Protein AF-A0AAF0S6Z6-F1 (afdb_monomer_lite)

pLDDT: mean 77.46, std 18.75, range [28.77, 96.88]

Radius of gyration: 26.36 Å; chains: 1; bounding box: 66×57×75 Å

Structure (mmCIF, N/CA/C/O backbone):
data_AF-A0AAF0S6Z6-F1
#
_entry.id   AF-A0AAF0S6Z6-F1
#
loop_
_atom_site.group_PDB
_atom_site.id
_atom_site.type_symbol
_atom_site.label_atom_id
_atom_site.label_alt_id
_atom_site.label_comp_id
_atom_site.label_asym_id
_atom_site.label_entity_id
_atom_site.label_seq_id
_atom_site.pdbx_PDB_ins_code
_atom_site.Cartn_x
_atom_site.Cartn_y
_atom_site.Cartn_z
_atom_site.occupancy
_atom_site.B_iso_or_equiv
_atom_site.auth_seq_id
_atom_site.auth_comp_id
_atom_site.auth_asym_id
_atom_site.auth_atom_id
_atom_site.pdbx_PDB_model_num
ATOM 1 N N . MET A 1 1 ? 6.932 -23.840 5.870 1.00 31.84 1 MET A N 1
ATOM 2 C CA . MET A 1 1 ? 7.304 -23.449 7.247 1.00 31.84 1 MET A CA 1
ATOM 3 C C . MET A 1 1 ? 6.227 -22.513 7.761 1.00 31.84 1 MET A C 1
ATOM 5 O O . MET A 1 1 ? 6.110 -21.403 7.265 1.00 31.84 1 MET A O 1
ATOM 9 N N . THR A 1 2 ? 5.368 -22.996 8.652 1.00 32.81 2 THR A N 1
ATOM 10 C CA . THR A 1 2 ? 4.322 -22.202 9.307 1.00 32.81 2 THR A CA 1
ATOM 11 C C . THR A 1 2 ? 4.979 -21.312 10.358 1.00 32.81 2 THR A C 1
ATOM 13 O O . THR A 1 2 ? 5.519 -21.827 11.336 1.00 32.81 2 THR A O 1
ATOM 16 N N . GLY A 1 3 ? 5.003 -19.998 10.122 1.00 29.72 3 GLY A N 1
ATOM 17 C CA . GLY A 1 3 ? 5.496 -19.024 11.097 1.00 29.72 3 GLY A CA 1
ATOM 18 C C . GLY A 1 3 ? 4.691 -19.110 12.393 1.00 29.72 3 GLY A C 1
ATOM 19 O O . GLY A 1 3 ? 3.469 -19.255 12.351 1.00 29.72 3 GLY A O 1
ATOM 20 N N . MET A 1 4 ? 5.381 -19.074 13.535 1.00 28.77 4 MET A N 1
ATOM 21 C CA . MET A 1 4 ? 4.726 -18.974 14.839 1.00 28.77 4 MET A CA 1
ATOM 22 C C . MET A 1 4 ? 3.882 -17.689 14.895 1.00 28.77 4 MET A C 1
ATOM 24 O O . MET A 1 4 ? 4.322 -16.668 14.362 1.00 28.77 4 MET A O 1
ATOM 28 N N . PRO A 1 5 ? 2.695 -17.711 15.525 1.00 35.34 5 PRO A N 1
ATOM 29 C CA . PRO A 1 5 ? 1.940 -16.493 15.772 1.00 35.34 5 PRO A CA 1
ATOM 30 C C . PRO A 1 5 ? 2.756 -15.571 16.681 1.00 35.34 5 PRO A C 1
ATOM 32 O O . PRO A 1 5 ? 3.334 -16.016 17.672 1.00 35.34 5 PRO A O 1
ATOM 35 N N . ASP A 1 6 ? 2.804 -14.293 16.327 1.00 36.22 6 ASP A N 1
ATOM 36 C CA . ASP A 1 6 ? 3.447 -13.241 17.108 1.00 36.22 6 ASP A CA 1
ATOM 37 C C . ASP A 1 6 ? 2.696 -13.113 18.450 1.00 36.22 6 ASP A C 1
ATOM 39 O O . ASP A 1 6 ? 1.571 -12.607 18.506 1.00 36.22 6 ASP A O 1
ATOM 43 N N . VAL A 1 7 ? 3.245 -13.676 19.532 1.00 39.50 7 VAL A N 1
ATOM 44 C CA . VAL A 1 7 ? 2.595 -13.657 20.852 1.00 39.50 7 VAL A CA 1
ATOM 45 C C . VAL A 1 7 ? 2.854 -12.300 21.501 1.00 39.50 7 VAL A C 1
ATOM 47 O O . VAL A 1 7 ? 3.842 -12.093 22.201 1.00 39.50 7 VAL A O 1
ATOM 50 N N . SER A 1 8 ? 1.942 -11.364 21.258 1.00 48.78 8 SER A N 1
ATOM 51 C CA . SER A 1 8 ? 1.855 -10.084 21.961 1.00 48.78 8 SER A CA 1
ATOM 52 C C . SER A 1 8 ? 1.256 -10.293 23.357 1.00 48.78 8 SER A C 1
ATOM 54 O O . SER A 1 8 ? 0.148 -10.814 23.492 1.00 48.78 8 SER A O 1
ATOM 56 N N . PHE A 1 9 ? 1.985 -9.904 24.408 1.00 59.91 9 PHE A N 1
ATOM 57 C CA . PHE A 1 9 ? 1.483 -9.919 25.784 1.00 59.91 9 PHE A CA 1
ATOM 58 C C . PHE A 1 9 ? 0.923 -8.537 26.138 1.00 59.91 9 PHE A C 1
ATOM 60 O O . PHE A 1 9 ? 1.658 -7.551 26.144 1.00 59.91 9 PHE A O 1
ATOM 67 N N . SER A 1 10 ? -0.375 -8.461 26.444 1.00 66.62 10 SER A N 1
ATOM 68 C CA . SER A 1 10 ? -1.044 -7.227 26.867 1.00 66.62 10 SER A CA 1
ATOM 69 C C . SER A 1 10 ? -1.555 -7.353 28.298 1.00 66.62 10 SER A C 1
ATOM 71 O O . SER A 1 10 ? -2.182 -8.348 28.657 1.00 66.62 10 SER A O 1
ATOM 73 N N . PHE A 1 11 ? -1.327 -6.318 29.107 1.00 80.06 11 PHE A N 1
ATOM 74 C CA . PHE A 1 11 ? -1.838 -6.220 30.482 1.00 80.06 11 PHE A CA 1
ATOM 75 C C . PHE A 1 11 ? -3.257 -5.629 30.559 1.00 80.06 11 PHE A C 1
ATOM 77 O O . PHE A 1 11 ? -3.816 -5.481 31.644 1.00 80.06 11 PHE A O 1
ATOM 84 N N . TYR A 1 12 ? -3.847 -5.305 29.408 1.00 83.75 12 TYR A N 1
ATOM 85 C CA . TYR A 1 12 ? -5.205 -4.789 29.270 1.00 83.75 12 TYR A CA 1
ATOM 86 C C . TYR A 1 12 ? -5.993 -5.573 28.217 1.00 83.75 12 TYR A C 1
ATOM 88 O O . TYR A 1 12 ? -5.419 -6.207 27.324 1.00 83.75 12 TYR A O 1
ATOM 96 N N . LYS A 1 13 ? -7.324 -5.513 28.317 1.00 83.50 13 LYS A N 1
ATOM 97 C CA . LYS A 1 13 ? -8.259 -6.137 27.379 1.00 83.50 13 LYS A CA 1
ATOM 98 C C . LYS A 1 13 ? -8.033 -5.599 25.965 1.00 83.50 13 LYS A C 1
ATOM 100 O O . LYS A 1 13 ? -8.103 -4.396 25.731 1.00 83.50 13 LYS A O 1
ATOM 105 N N . GLN A 1 14 ? -7.804 -6.512 25.029 1.00 83.38 14 GLN A N 1
ATOM 106 C CA . GLN A 1 14 ? -7.694 -6.218 23.603 1.00 83.38 14 GLN A CA 1
ATOM 107 C C . GLN A 1 14 ? -8.926 -6.713 22.854 1.00 83.38 14 GLN A C 1
ATOM 109 O O . GLN A 1 14 ? -9.654 -7.592 23.326 1.00 83.38 14 GLN A O 1
ATOM 114 N N . LEU A 1 15 ? -9.168 -6.131 21.683 1.00 80.06 15 LEU A N 1
ATOM 115 C CA . LEU A 1 15 ? -10.298 -6.514 20.847 1.00 80.06 15 LEU A CA 1
ATOM 116 C C . LEU A 1 15 ? -10.122 -7.943 20.341 1.00 80.06 15 LEU A C 1
ATOM 118 O O . LEU A 1 15 ? -9.156 -8.255 19.649 1.00 80.06 15 LEU A O 1
ATO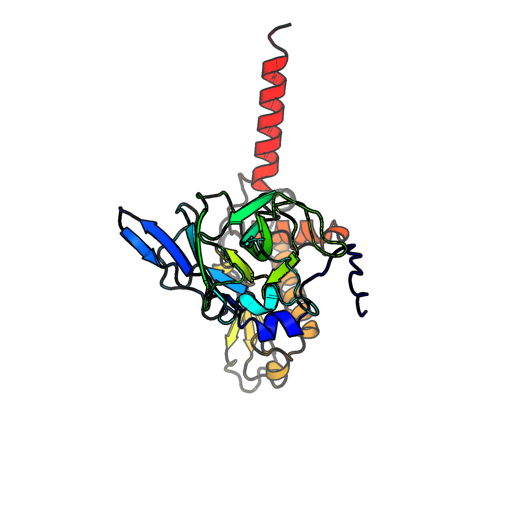M 122 N N . SER A 1 16 ? -11.080 -8.808 20.666 1.00 81.44 16 SER A N 1
ATOM 123 C CA . SER A 1 16 ? -11.149 -10.144 20.081 1.00 81.44 16 SER A CA 1
ATOM 124 C C . SER A 1 16 ? -11.868 -10.099 18.727 1.00 81.44 16 SER A C 1
ATOM 126 O O . SER A 1 16 ? -12.732 -9.238 18.531 1.00 81.44 16 SER A O 1
ATOM 128 N N . PRO A 1 17 ? -11.601 -11.053 17.814 1.00 79.62 17 PRO A N 1
ATOM 129 C CA . PRO A 1 17 ? -12.341 -11.163 16.553 1.00 79.62 17 PRO A CA 1
ATOM 130 C C . PRO A 1 17 ? -13.863 -11.223 16.760 1.00 79.62 17 PRO A C 1
ATOM 132 O O . PRO A 1 17 ? -14.621 -10.554 16.070 1.00 79.62 17 PRO A O 1
ATOM 135 N N . VAL A 1 18 ? -14.313 -11.927 17.805 1.00 84.88 18 VAL A N 1
ATOM 136 C CA . VAL A 1 18 ? -15.737 -12.021 18.168 1.00 84.88 18 VAL A CA 1
ATOM 137 C C . VAL A 1 18 ? -16.326 -10.655 18.534 1.00 84.88 18 VAL A C 1
ATOM 139 O O . VAL A 1 18 ? -17.479 -10.368 18.212 1.00 84.88 18 VAL A O 1
ATOM 142 N N . LEU A 1 19 ? -15.572 -9.807 19.239 1.00 86.25 19 LEU A N 1
ATOM 143 C CA . LEU A 1 19 ? -16.047 -8.476 19.609 1.00 86.25 19 LEU A CA 1
ATOM 144 C C . LEU A 1 19 ? -16.032 -7.517 18.409 1.00 86.25 19 LEU A C 1
ATOM 146 O O . LEU A 1 19 ? -16.946 -6.701 18.289 1.00 86.25 19 LEU A O 1
ATOM 150 N N . LEU A 1 20 ? -15.053 -7.659 17.507 1.00 85.75 20 LEU A N 1
ATOM 151 C CA . LEU A 1 20 ? -15.001 -6.934 16.236 1.00 85.75 20 LEU A CA 1
ATOM 152 C C . LEU A 1 20 ? -16.281 -7.195 15.423 1.00 85.75 20 LEU A C 1
ATOM 154 O O . LEU A 1 20 ? -16.999 -6.245 15.110 1.00 85.75 20 LEU A O 1
ATOM 158 N N . ASP A 1 21 ? -16.642 -8.463 15.215 1.00 86.81 21 ASP A N 1
ATOM 159 C CA . ASP A 1 21 ? -17.859 -8.850 14.487 1.00 86.81 21 ASP A CA 1
ATOM 160 C C . ASP A 1 21 ? -19.132 -8.317 15.165 1.00 86.81 21 ASP A C 1
ATOM 162 O O . ASP A 1 21 ? -20.019 -7.753 14.521 1.00 86.81 21 ASP A O 1
ATOM 166 N N . ARG A 1 22 ? -19.225 -8.435 16.498 1.00 91.75 22 ARG A N 1
ATOM 167 C CA . ARG A 1 22 ? -20.392 -7.965 17.268 1.00 91.75 22 ARG A CA 1
ATOM 168 C C . ARG A 1 22 ? -20.583 -6.452 17.226 1.00 91.75 22 ARG A C 1
ATOM 170 O O . ARG A 1 22 ? -21.726 -6.001 17.329 1.00 91.75 22 ARG A O 1
ATOM 177 N N . SER A 1 23 ? -19.499 -5.686 17.110 1.00 90.88 23 SER A N 1
ATOM 178 C CA . SER A 1 23 ? -19.553 -4.221 17.032 1.00 90.88 23 SER A CA 1
ATOM 179 C C . SER A 1 23 ? -20.154 -3.718 15.719 1.00 90.88 23 SER A C 1
ATOM 181 O O . SER A 1 23 ? -20.644 -2.588 15.655 1.00 90.88 23 SER A O 1
ATOM 183 N N . GLY A 1 24 ? -20.148 -4.561 14.677 1.00 92.19 24 GLY A N 1
ATOM 184 C CA . GLY A 1 24 ? -20.550 -4.167 13.331 1.00 92.19 24 GLY A CA 1
ATOM 185 C C . GLY A 1 24 ? -19.722 -2.992 12.821 1.00 92.19 24 GLY A C 1
ATOM 186 O O . GLY A 1 24 ? -20.291 -2.072 12.228 1.00 92.19 24 GLY A O 1
ATOM 187 N N . ILE A 1 25 ? -18.421 -2.981 13.142 1.00 93.19 25 ILE A N 1
ATOM 188 C CA . ILE A 1 25 ? -17.472 -2.007 12.615 1.00 93.19 25 ILE A CA 1
ATOM 189 C C . ILE A 1 25 ? -17.162 -2.336 11.157 1.00 93.19 25 ILE A C 1
ATOM 191 O O . ILE A 1 25 ? -16.788 -3.458 10.824 1.00 93.19 25 ILE A O 1
ATOM 195 N N . ILE A 1 26 ? -17.342 -1.353 10.284 1.00 92.19 26 ILE A N 1
ATOM 196 C CA . ILE A 1 26 ? -17.134 -1.478 8.844 1.00 92.19 26 ILE A CA 1
ATOM 197 C C . ILE A 1 26 ? -16.315 -0.279 8.387 1.00 92.19 26 ILE A C 1
ATOM 199 O O . ILE A 1 26 ? -16.689 0.868 8.636 1.00 92.19 26 ILE A O 1
ATOM 203 N N . LEU A 1 27 ? -15.208 -0.556 7.704 1.00 91.81 27 LEU A N 1
ATOM 204 C CA . LEU A 1 27 ? -14.430 0.444 6.983 1.00 91.81 27 LEU A CA 1
ATOM 205 C C . LEU A 1 27 ? -14.878 0.448 5.526 1.00 91.81 27 LEU A C 1
ATOM 207 O O . LEU A 1 27 ? -14.994 -0.613 4.912 1.00 91.81 27 LEU A O 1
ATOM 211 N N . THR A 1 28 ? -15.131 1.629 4.971 1.00 92.81 28 THR A N 1
ATOM 212 C CA . THR A 1 28 ? -15.304 1.755 3.526 1.00 92.81 28 THR A CA 1
ATOM 213 C C . THR A 1 28 ? -13.962 1.553 2.846 1.00 92.81 28 THR A C 1
ATOM 215 O O . THR A 1 28 ? -12.913 1.914 3.388 1.00 92.81 28 THR A O 1
ATOM 218 N N . GLU A 1 29 ? -13.996 1.026 1.629 1.00 90.94 29 GLU A N 1
ATOM 219 C CA . GLU A 1 29 ? -12.805 0.988 0.795 1.00 90.94 29 GLU A CA 1
ATOM 220 C C . GLU A 1 29 ? -12.236 2.417 0.641 1.00 90.94 29 GLU A C 1
ATOM 222 O O . GLU A 1 29 ? -13.020 3.357 0.463 1.00 90.94 29 GLU A O 1
ATOM 227 N N . PRO A 1 30 ? -10.909 2.618 0.740 1.00 93.75 30 PRO A N 1
ATOM 228 C CA . PRO A 1 30 ? -10.315 3.934 0.555 1.00 93.75 30 PRO A CA 1
ATOM 229 C C . PRO A 1 30 ? -10.619 4.521 -0.826 1.00 93.75 30 PRO A C 1
ATOM 231 O O . PRO A 1 30 ? -10.566 3.822 -1.850 1.00 93.75 30 PRO A O 1
ATOM 234 N N . GLU A 1 31 ? -10.896 5.820 -0.845 1.00 95.31 31 GLU A N 1
ATOM 235 C CA . GLU A 1 31 ? -11.048 6.615 -2.057 1.00 95.31 31 GLU A CA 1
ATOM 236 C C . GLU A 1 31 ? -9.828 7.511 -2.251 1.00 95.31 31 GLU A C 1
ATOM 238 O O . GLU A 1 31 ? -9.246 8.015 -1.287 1.00 95.31 31 GLU A O 1
ATOM 243 N N . PHE A 1 32 ? -9.442 7.684 -3.512 1.00 94.88 32 PHE A N 1
ATOM 244 C CA . PHE A 1 32 ? -8.256 8.423 -3.915 1.00 94.88 32 PHE A CA 1
ATOM 245 C C . PHE A 1 32 ? -8.672 9.513 -4.889 1.00 94.88 32 PHE A C 1
ATOM 247 O O . PHE A 1 32 ? -9.343 9.239 -5.884 1.00 94.88 32 PHE A O 1
ATOM 254 N N . GLU A 1 33 ? -8.282 10.740 -4.595 1.00 95.69 33 GLU A N 1
ATOM 255 C CA . GLU A 1 33 ? -8.595 11.929 -5.377 1.00 95.69 33 GLU A CA 1
ATOM 256 C C . GLU A 1 33 ? -7.338 12.784 -5.526 1.00 95.69 33 GLU A C 1
ATOM 258 O O . GLU A 1 33 ? -6.382 12.635 -4.771 1.00 95.69 33 GLU A O 1
ATOM 263 N N . PHE A 1 34 ? -7.334 13.686 -6.492 1.00 94.25 34 PHE A N 1
ATOM 264 C CA . PHE A 1 34 ? -6.275 14.666 -6.691 1.00 94.25 34 PHE A CA 1
ATOM 265 C C . PHE A 1 34 ? -6.865 15.955 -7.243 1.00 94.25 34 PHE A C 1
ATOM 267 O O . PHE A 1 34 ? -7.982 15.971 -7.759 1.00 94.25 34 PHE A O 1
ATOM 274 N N . GLU A 1 35 ? -6.123 17.047 -7.116 1.00 92.19 35 GLU A N 1
ATOM 275 C CA . GLU A 1 35 ? -6.534 18.345 -7.633 1.00 92.19 35 GLU A CA 1
ATOM 276 C C . GLU A 1 35 ? -5.696 18.706 -8.857 1.00 92.19 35 GLU A C 1
ATOM 278 O O . GLU A 1 35 ? -4.471 18.745 -8.780 1.00 92.19 35 GLU A O 1
ATOM 283 N N . LYS A 1 36 ? -6.358 18.996 -9.979 1.00 88.06 36 LYS A N 1
ATOM 284 C CA . LYS A 1 36 ? -5.720 19.447 -11.219 1.00 88.06 36 LYS A CA 1
ATOM 285 C C . LYS A 1 36 ? -6.492 20.638 -11.763 1.00 88.06 36 LYS A C 1
ATOM 287 O O . LYS A 1 36 ? -7.711 20.576 -11.915 1.00 88.06 36 LYS A O 1
ATOM 292 N N . GLU A 1 37 ? -5.791 21.746 -11.992 1.00 87.88 37 GLU A N 1
ATOM 293 C CA . GLU A 1 37 ? -6.381 23.003 -12.486 1.00 87.88 37 GLU A CA 1
ATOM 294 C C . GLU A 1 37 ? -7.592 23.490 -11.651 1.00 87.88 37 GLU A C 1
ATOM 296 O O . GLU A 1 37 ? -8.580 23.994 -12.185 1.00 87.88 37 GLU A O 1
ATOM 301 N N . GLY A 1 38 ? -7.538 23.313 -10.323 1.00 87.38 38 GLY A N 1
ATOM 302 C CA . GLY A 1 38 ? -8.602 23.720 -9.394 1.00 87.38 38 GLY A CA 1
ATOM 303 C C . GLY A 1 38 ? -9.838 22.810 -9.382 1.00 87.38 38 GLY A C 1
ATOM 304 O O . GLY A 1 38 ? -10.851 23.156 -8.773 1.00 87.38 38 GLY A O 1
ATOM 305 N N . LYS A 1 39 ? -9.787 21.653 -10.054 1.00 90.62 39 LYS A N 1
ATOM 306 C CA . LYS A 1 39 ? -10.835 20.626 -10.019 1.00 90.62 39 LYS A CA 1
ATOM 307 C C . LYS A 1 39 ? -10.353 19.405 -9.250 1.00 90.62 39 LYS A C 1
ATOM 309 O O . LYS A 1 39 ? -9.248 18.925 -9.482 1.00 90.62 39 LYS A O 1
ATOM 314 N N . ILE A 1 40 ? -11.218 18.878 -8.386 1.00 92.12 40 ILE A N 1
ATOM 315 C CA . ILE A 1 40 ? -10.998 17.597 -7.711 1.00 92.12 40 ILE A CA 1
ATOM 316 C C . ILE A 1 40 ? -11.430 16.479 -8.662 1.00 92.12 40 ILE A C 1
ATOM 318 O O . ILE A 1 40 ? -12.577 16.441 -9.110 1.00 92.12 40 ILE A O 1
ATOM 322 N N . LEU A 1 41 ? -10.499 15.585 -8.975 1.00 92.81 41 LEU A N 1
ATOM 323 C CA . LEU A 1 41 ? -10.678 14.437 -9.854 1.00 92.81 41 LEU A CA 1
ATOM 324 C C . LEU A 1 41 ? -10.416 13.150 -9.068 1.00 92.81 41 LEU A C 1
ATOM 326 O O . LEU A 1 41 ? -9.540 13.099 -8.206 1.00 92.81 41 LEU A O 1
ATOM 330 N N . LYS A 1 42 ? -11.165 12.088 -9.372 1.00 93.44 42 LYS A N 1
ATOM 331 C CA . LYS A 1 42 ? -10.970 10.772 -8.750 1.00 93.44 42 LYS A CA 1
ATOM 332 C C . LYS A 1 42 ? -9.826 10.029 -9.438 1.00 93.44 42 LYS A C 1
ATOM 334 O O . LYS A 1 42 ? -9.782 9.968 -10.664 1.00 93.44 42 LYS A O 1
ATOM 339 N N . ILE A 1 43 ? -8.942 9.418 -8.655 1.00 92.00 43 ILE A N 1
ATOM 340 C CA . ILE A 1 43 ? -7.938 8.479 -9.157 1.00 92.00 43 ILE A CA 1
ATOM 341 C C . ILE A 1 43 ? -8.620 7.118 -9.294 1.00 92.00 43 ILE A C 1
ATOM 343 O O . ILE A 1 43 ? -8.970 6.463 -8.307 1.00 92.00 43 ILE A O 1
ATOM 347 N N . SER A 1 44 ? -8.846 6.700 -10.535 1.00 87.81 44 SER A N 1
ATOM 348 C CA . SER A 1 44 ? -9.401 5.383 -10.845 1.00 87.81 44 SER A CA 1
ATOM 349 C C . SER A 1 44 ? -8.460 4.270 -10.382 1.00 87.81 44 SER A C 1
ATOM 351 O O . SER A 1 44 ? -7.241 4.419 -10.432 1.00 87.81 44 SER A O 1
ATOM 353 N N . LYS A 1 45 ? -9.025 3.134 -9.966 1.00 87.25 45 LYS A N 1
ATOM 354 C CA . LYS A 1 45 ? -8.275 1.925 -9.591 1.00 87.25 45 LYS A CA 1
ATOM 355 C C . LYS A 1 45 ? -8.041 1.040 -10.813 1.00 87.25 45 LYS A C 1
ATOM 357 O O . LYS A 1 45 ? -8.880 0.980 -11.712 1.00 87.25 45 LYS A O 1
ATOM 362 N N . SER A 1 46 ? -6.927 0.318 -10.842 1.00 79.69 46 SER A N 1
ATOM 363 C CA . SER A 1 46 ? -6.686 -0.747 -11.824 1.00 79.69 46 SER A CA 1
ATOM 364 C C . SER A 1 46 ? -7.637 -1.926 -11.589 1.00 79.69 46 SER A C 1
ATOM 366 O O . SER A 1 46 ? -7.984 -2.247 -10.449 1.00 79.69 46 SER A O 1
ATOM 368 N N . LYS A 1 47 ? -8.009 -2.626 -12.672 1.00 75.56 47 LYS A N 1
ATOM 369 C CA . LYS A 1 47 ? -8.853 -3.840 -12.639 1.00 75.56 47 LYS A CA 1
ATOM 370 C C . LYS A 1 47 ? -8.226 -5.002 -11.858 1.00 75.56 47 LYS A C 1
ATOM 372 O O . LYS A 1 47 ? -8.927 -5.957 -11.548 1.00 75.56 47 LYS A O 1
ATOM 377 N N . LYS A 1 48 ? -6.921 -4.938 -11.577 1.00 69.56 48 LYS A N 1
ATOM 378 C CA . LYS A 1 48 ? -6.187 -5.945 -10.798 1.00 69.56 48 LYS A CA 1
ATOM 379 C C . LYS A 1 48 ? -6.264 -5.713 -9.283 1.00 69.56 48 LYS A C 1
ATOM 381 O O . LYS A 1 48 ? -5.753 -6.541 -8.536 1.00 69.56 48 LYS A O 1
ATOM 386 N N . SER A 1 49 ? -6.880 -4.613 -8.837 1.00 72.50 49 SER A N 1
ATOM 387 C CA . SER A 1 49 ? -7.028 -4.315 -7.409 1.00 72.50 49 SER A CA 1
ATOM 388 C C . SER A 1 49 ? -7.838 -5.404 -6.695 1.00 72.50 49 SER A C 1
ATOM 390 O O . SER A 1 49 ? -8.823 -5.916 -7.230 1.00 72.50 49 SER A O 1
ATOM 392 N N . THR A 1 50 ? -7.422 -5.740 -5.481 1.00 77.94 50 THR A N 1
ATOM 393 C CA . THR A 1 50 ? -8.073 -6.665 -4.547 1.00 77.94 50 THR A CA 1
ATOM 394 C C . THR A 1 50 ? -8.374 -5.947 -3.230 1.00 77.94 50 THR A C 1
ATOM 396 O O . THR A 1 50 ? -7.939 -4.817 -3.015 1.00 77.94 50 THR A O 1
ATOM 399 N N . ASP A 1 51 ? -9.096 -6.606 -2.322 1.00 73.25 51 ASP A N 1
ATOM 400 C CA . ASP A 1 51 ? -9.493 -6.019 -1.031 1.00 73.25 51 ASP A CA 1
ATOM 401 C C . ASP A 1 51 ? -8.298 -5.565 -0.163 1.00 73.25 51 ASP A C 1
ATOM 403 O O . ASP A 1 51 ? -8.414 -4.636 0.634 1.00 73.25 51 ASP A O 1
ATOM 407 N N . ASP A 1 52 ? -7.143 -6.215 -0.314 1.00 75.12 52 ASP A N 1
ATOM 408 C CA . ASP A 1 52 ? -5.898 -5.962 0.417 1.00 75.12 52 ASP A CA 1
ATOM 409 C C . ASP A 1 52 ? -4.825 -5.233 -0.414 1.00 75.12 52 ASP A C 1
ATOM 411 O O . ASP A 1 52 ? -3.799 -4.815 0.133 1.00 75.12 52 ASP A O 1
ATOM 415 N N . MET A 1 53 ? -5.052 -5.031 -1.716 1.00 81.00 53 MET A N 1
ATOM 416 C CA . MET A 1 53 ? -4.100 -4.395 -2.626 1.00 81.00 53 MET A CA 1
ATOM 417 C C . MET A 1 53 ? -4.808 -3.484 -3.632 1.00 81.00 53 MET A C 1
ATOM 419 O O . MET A 1 53 ? -5.524 -3.947 -4.514 1.00 81.00 53 MET A O 1
ATOM 423 N N . ILE A 1 54 ? -4.551 -2.180 -3.558 1.00 86.56 54 ILE A N 1
ATOM 424 C CA . ILE A 1 54 ? -5.123 -1.189 -4.474 1.00 86.56 54 ILE A CA 1
ATOM 425 C C . ILE A 1 54 ? -4.037 -0.698 -5.425 1.00 86.56 54 ILE A C 1
ATOM 427 O O . ILE A 1 54 ? -3.018 -0.171 -4.989 1.00 86.56 54 ILE A O 1
ATOM 431 N N . GLU A 1 55 ? -4.269 -0.831 -6.725 1.00 85.25 55 GLU A N 1
ATOM 432 C CA . GLU A 1 55 ? -3.346 -0.370 -7.762 1.00 85.25 55 GLU A CA 1
ATOM 433 C C . GLU A 1 55 ? -3.832 0.953 -8.379 1.00 85.25 55 GLU A C 1
ATOM 435 O O . GLU A 1 55 ? -4.961 1.036 -8.876 1.00 85.25 55 GLU A O 1
ATOM 440 N N . LEU A 1 56 ? -2.963 1.969 -8.381 1.00 87.75 56 LEU A N 1
ATOM 441 C CA . LEU A 1 56 ? -3.196 3.308 -8.931 1.00 87.75 56 LEU A CA 1
ATOM 442 C C . LEU A 1 56 ? -2.017 3.737 -9.836 1.00 87.75 56 LEU A C 1
ATOM 444 O O . LEU A 1 56 ? -0.877 3.381 -9.538 1.00 87.75 56 LEU A O 1
ATOM 448 N N . PRO A 1 57 ? -2.235 4.571 -10.867 1.00 84.81 57 PRO A N 1
ATOM 449 C CA . PRO A 1 57 ? -3.535 4.930 -11.420 1.00 84.81 57 PRO A CA 1
ATOM 450 C C . PRO A 1 57 ? -4.120 3.791 -12.276 1.00 84.81 57 PRO A C 1
ATOM 452 O O . PRO A 1 57 ? -3.405 2.982 -12.862 1.00 84.81 57 PRO A O 1
ATOM 455 N N . GLY A 1 58 ? -5.446 3.722 -12.361 1.00 77.75 58 GLY A N 1
ATOM 456 C CA . GLY A 1 58 ? -6.148 2.960 -13.394 1.00 77.75 58 GLY A CA 1
ATOM 457 C C . GLY A 1 58 ? -6.041 3.646 -14.762 1.00 77.75 58 GLY A C 1
ATOM 458 O O . GLY A 1 58 ? -5.705 4.824 -14.838 1.00 77.75 58 GLY A O 1
ATOM 459 N N . ALA A 1 59 ? -6.370 2.924 -15.838 1.00 70.94 59 ALA A N 1
ATOM 460 C CA . ALA A 1 59 ? -6.167 3.382 -17.221 1.00 70.94 59 ALA A CA 1
ATOM 461 C C . ALA A 1 59 ? -6.816 4.742 -17.555 1.00 70.94 59 ALA A C 1
ATOM 463 O O . ALA A 1 59 ? -6.281 5.486 -18.367 1.00 70.94 59 ALA A O 1
ATOM 464 N N . ASP A 1 60 ? -7.936 5.070 -16.907 1.00 75.19 60 ASP A N 1
ATOM 465 C CA . ASP A 1 60 ? -8.712 6.289 -17.176 1.00 75.19 60 ASP A CA 1
ATOM 466 C C . ASP A 1 60 ? -8.346 7.465 -16.247 1.00 75.19 60 ASP A C 1
ATOM 468 O O . ASP A 1 60 ? -9.068 8.457 -16.185 1.00 75.19 60 ASP A O 1
ATOM 472 N N . SER A 1 61 ? -7.280 7.346 -15.450 1.00 81.88 61 SER A N 1
ATOM 473 C CA . SER A 1 61 ? -6.893 8.367 -14.475 1.00 81.88 61 SER A CA 1
ATOM 474 C C . SER A 1 61 ? -5.825 9.302 -15.034 1.00 81.88 61 SER A C 1
ATOM 476 O O . SER A 1 61 ? -4.769 8.862 -15.473 1.00 81.88 61 SER A O 1
ATOM 478 N N . GLU A 1 62 ? -6.068 10.607 -14.924 1.00 83.88 62 GLU A N 1
ATOM 479 C CA . GLU A 1 62 ? -5.113 11.648 -15.325 1.00 83.88 62 GLU A CA 1
ATOM 480 C C . GLU A 1 62 ? -4.076 12.001 -14.245 1.00 83.88 62 GLU A C 1
ATOM 482 O O . GLU A 1 62 ? -3.267 12.906 -14.454 1.00 83.88 62 GLU A O 1
ATOM 487 N N . TRP A 1 63 ? -4.136 11.347 -13.083 1.00 89.06 63 TRP A N 1
ATOM 488 C CA . TRP A 1 63 ? -3.191 11.567 -11.990 1.00 89.06 63 TRP A CA 1
ATOM 489 C C . TRP A 1 63 ? -1.772 11.147 -12.373 1.00 89.06 63 TRP A C 1
ATOM 491 O O . TRP A 1 63 ? -1.561 10.060 -12.916 1.00 89.06 63 TRP A O 1
ATOM 501 N N . THR A 1 64 ? -0.799 11.975 -12.004 1.00 82.50 64 THR A N 1
ATOM 502 C CA . THR A 1 64 ? 0.633 11.716 -12.163 1.00 82.50 64 THR A CA 1
ATOM 503 C C . THR A 1 64 ? 1.361 11.820 -10.820 1.00 82.50 64 THR A C 1
ATOM 505 O O . THR A 1 64 ? 0.865 12.419 -9.870 1.00 82.50 64 THR A O 1
ATOM 508 N N . LYS A 1 65 ? 2.588 11.289 -10.725 1.00 77.56 65 LYS A N 1
ATOM 509 C CA . LYS A 1 65 ? 3.428 11.364 -9.506 1.00 77.56 65 LYS A CA 1
ATOM 510 C C . LYS A 1 65 ? 3.737 12.791 -9.024 1.00 77.56 65 LYS A C 1
ATOM 512 O O . LYS A 1 65 ? 4.192 12.956 -7.886 1.00 77.56 65 LYS A O 1
ATOM 517 N N . ASP A 1 66 ? 3.568 13.788 -9.887 1.00 82.94 66 ASP A N 1
ATOM 518 C CA . ASP A 1 66 ? 3.765 15.196 -9.547 1.00 82.94 66 ASP A CA 1
ATOM 519 C C . ASP A 1 66 ? 2.517 15.830 -8.909 1.00 82.94 66 ASP A C 1
ATOM 521 O O . ASP A 1 66 ? 2.622 16.911 -8.329 1.00 82.94 66 ASP A O 1
ATOM 525 N N . ASP A 1 67 ? 1.375 15.138 -8.931 1.00 87.50 67 ASP A N 1
ATOM 526 C CA . ASP A 1 67 ? 0.131 15.572 -8.303 1.00 87.50 67 ASP A CA 1
ATOM 527 C C . ASP A 1 67 ? 0.016 15.060 -6.855 1.00 87.50 67 ASP A C 1
ATOM 529 O O . ASP A 1 67 ? 0.466 13.966 -6.495 1.00 87.50 67 ASP A O 1
ATOM 533 N N . GLU A 1 68 ? -0.626 15.852 -5.995 1.00 91.38 68 GLU A N 1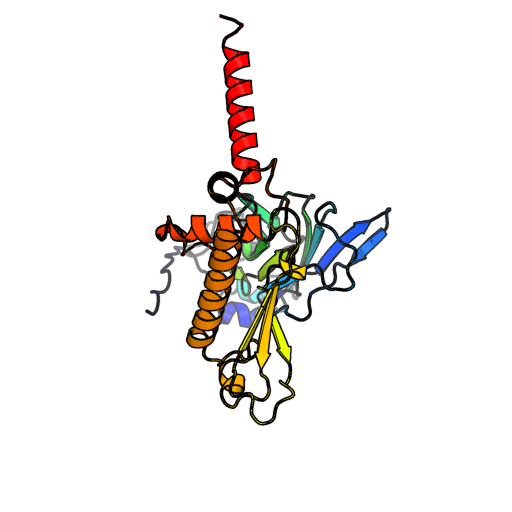
ATOM 534 C CA . GLU A 1 68 ? -0.962 15.450 -4.626 1.00 91.38 68 GLU A CA 1
ATOM 535 C C . GLU A 1 68 ? -2.038 14.355 -4.634 1.00 91.38 68 GLU A C 1
ATOM 537 O O . GLU A 1 68 ? -2.982 14.416 -5.417 1.00 91.38 68 GLU A O 1
ATOM 542 N N . ILE A 1 69 ? -1.940 13.380 -3.726 1.00 92.38 69 ILE A N 1
ATOM 543 C CA . ILE A 1 69 ? -3.003 12.387 -3.520 1.00 92.38 69 ILE A CA 1
ATOM 544 C C . ILE A 1 69 ? -3.786 12.743 -2.257 1.00 92.38 69 ILE A C 1
ATOM 546 O O . ILE A 1 69 ? -3.236 12.752 -1.158 1.00 92.38 69 ILE A O 1
ATOM 550 N N . CYS A 1 70 ? -5.088 12.947 -2.385 1.00 94.44 70 CYS A N 1
ATOM 551 C CA . CYS A 1 70 ? -6.037 12.974 -1.284 1.00 94.44 70 CYS A CA 1
ATOM 552 C C . CYS A 1 70 ? -6.602 11.565 -1.063 1.00 94.44 70 CYS A C 1
ATOM 554 O O . CYS A 1 70 ? -7.264 11.004 -1.933 1.00 94.44 70 CYS A O 1
ATOM 556 N N . VAL A 1 71 ? -6.337 10.984 0.105 1.00 94.81 71 VAL A N 1
ATOM 557 C CA . VAL A 1 71 ? -6.884 9.690 0.528 1.00 94.81 71 VAL A CA 1
ATOM 558 C C . VAL A 1 71 ? -8.012 9.934 1.516 1.00 94.81 71 VAL A C 1
ATOM 560 O O . VAL A 1 71 ? -7.816 10.648 2.501 1.00 94.81 71 VAL A O 1
ATOM 563 N N . SER A 1 72 ? -9.169 9.311 1.305 1.00 95.12 72 SER A N 1
ATOM 564 C CA . SER A 1 72 ? -10.283 9.366 2.251 1.00 95.12 72 SER A CA 1
ATOM 565 C C . SER A 1 72 ? -10.866 7.987 2.552 1.00 95.12 72 SER A C 1
ATOM 567 O O . SER A 1 72 ? -10.780 7.056 1.752 1.00 95.12 72 SER A O 1
ATOM 569 N N . CYS A 1 73 ? -11.415 7.826 3.754 1.00 95.12 73 CYS A N 1
ATOM 570 C CA . CYS A 1 73 ? -12.052 6.588 4.202 1.00 95.12 73 CYS A CA 1
ATOM 571 C C . CYS A 1 73 ? -13.043 6.903 5.324 1.00 95.12 73 CYS A C 1
ATOM 573 O O . CYS A 1 73 ? -12.830 7.827 6.116 1.00 95.12 73 CYS A O 1
ATOM 575 N N . LYS A 1 74 ? -14.118 6.117 5.406 1.00 95.88 74 LYS A N 1
ATOM 576 C CA . LYS A 1 74 ? -15.145 6.213 6.442 1.00 95.88 74 LYS A CA 1
ATOM 577 C C . LYS A 1 74 ? -15.176 4.932 7.265 1.00 95.88 74 LYS A C 1
ATOM 579 O O . LYS A 1 74 ? -14.973 3.837 6.754 1.00 95.88 74 LYS A O 1
ATOM 584 N N . CYS A 1 75 ? -15.465 5.076 8.547 1.00 95.88 75 CYS A N 1
ATOM 585 C CA . CYS A 1 75 ? -15.660 3.993 9.492 1.00 95.88 75 CYS A CA 1
ATOM 586 C C . CYS A 1 75 ? -17.052 4.132 10.103 1.00 95.88 75 CYS A C 1
ATOM 588 O O . CYS A 1 75 ? -17.397 5.188 10.629 1.00 95.88 75 CYS A O 1
ATOM 590 N N . THR A 1 76 ? -17.852 3.075 10.036 1.00 96.00 76 THR A N 1
ATOM 591 C CA . THR A 1 76 ? -19.152 3.006 10.708 1.00 96.00 76 THR A CA 1
ATOM 592 C C . THR A 1 76 ? -19.097 1.945 11.788 1.00 96.00 76 THR A C 1
ATOM 594 O O . THR A 1 76 ? -18.659 0.831 11.524 1.00 96.00 76 THR A O 1
ATOM 597 N N . VAL A 1 77 ? -19.580 2.264 12.984 1.00 96.25 77 VAL A N 1
ATOM 598 C CA . VAL A 1 77 ? -19.761 1.315 14.086 1.00 96.25 77 VAL A CA 1
ATOM 599 C C . VAL A 1 77 ? -21.244 1.225 14.393 1.00 96.25 77 VAL A C 1
ATOM 601 O O . VAL A 1 77 ? -21.845 2.187 14.866 1.00 96.25 77 VAL A O 1
ATOM 604 N N . SER A 1 78 ? -21.835 0.063 14.124 1.00 96.06 78 SER A N 1
ATOM 605 C CA . SER A 1 78 ? -23.284 -0.131 14.253 1.00 96.06 78 SER A CA 1
ATOM 606 C C . SER A 1 78 ? -23.747 -0.362 15.691 1.00 96.06 78 SER A C 1
ATOM 608 O O . SER A 1 78 ? -24.918 -0.154 15.982 1.00 96.06 78 SER A O 1
ATOM 610 N N . LYS A 1 79 ? -22.868 -0.863 16.570 1.00 95.25 79 LYS A N 1
ATOM 611 C CA . LYS A 1 79 ? -23.173 -1.135 17.985 1.00 95.25 79 LYS A CA 1
ATOM 612 C C . LYS A 1 79 ? -22.010 -0.709 18.896 1.00 95.25 79 LYS A C 1
ATOM 614 O O . LYS A 1 79 ? -21.299 -1.573 19.406 1.00 95.25 79 LYS A O 1
ATOM 619 N N . PRO A 1 80 ? -21.783 0.602 19.098 1.00 94.25 80 PRO A N 1
ATOM 620 C CA . PRO A 1 80 ? -20.678 1.133 19.910 1.00 94.25 80 PRO A CA 1
ATOM 621 C C . PRO A 1 80 ? -20.615 0.574 21.335 1.00 94.25 80 PRO A C 1
ATOM 623 O O . PRO A 1 80 ? -19.539 0.258 21.844 1.00 94.25 80 PRO A O 1
ATOM 626 N N . ASN A 1 81 ? -21.779 0.394 21.959 1.00 93.12 81 ASN A N 1
ATOM 627 C CA . ASN A 1 81 ? -21.930 -0.059 23.339 1.00 93.12 81 ASN A CA 1
ATOM 628 C C . ASN A 1 81 ? -21.234 -1.398 23.656 1.00 93.12 81 ASN A C 1
ATOM 630 O O . ASN A 1 81 ? -20.844 -1.622 24.801 1.00 93.12 81 ASN A O 1
ATOM 634 N N . VAL A 1 82 ? -21.019 -2.283 22.672 1.00 93.56 82 VAL A N 1
ATOM 635 C CA . VAL A 1 82 ? -20.359 -3.579 22.922 1.00 93.56 82 VAL A CA 1
ATOM 636 C C . VAL A 1 82 ? -18.910 -3.417 23.377 1.00 93.56 82 VAL A C 1
ATOM 638 O O . VAL A 1 82 ? -18.423 -4.244 24.146 1.00 93.56 82 VAL A O 1
ATOM 641 N N . PHE A 1 83 ? -18.226 -2.348 22.953 1.00 93.38 83 PHE A N 1
ATOM 642 C CA . PHE A 1 83 ? -16.853 -2.080 23.382 1.00 93.38 83 PHE A CA 1
ATOM 643 C C . PHE A 1 83 ? -16.763 -1.732 24.869 1.00 93.38 83 PHE A C 1
ATOM 645 O O . PHE A 1 83 ? -15.698 -1.904 25.456 1.00 93.38 83 PHE A O 1
ATOM 652 N N . PHE A 1 84 ? -17.871 -1.310 25.479 1.00 92.94 84 PHE A N 1
ATOM 653 C CA . PHE A 1 84 ? -17.958 -0.853 26.866 1.00 92.94 84 PHE A CA 1
ATOM 654 C C . PHE A 1 84 ? -18.636 -1.875 27.790 1.00 92.94 84 PHE A C 1
ATOM 656 O O . PHE A 1 84 ? -18.813 -1.629 28.983 1.00 92.94 84 PHE A O 1
ATOM 663 N N . ASP A 1 85 ? -18.995 -3.054 27.266 1.00 89.50 85 ASP A N 1
ATOM 664 C CA . ASP A 1 85 ? -19.603 -4.115 28.065 1.00 89.50 85 ASP A CA 1
ATOM 665 C C . ASP A 1 85 ? -18.698 -4.513 29.247 1.00 89.50 85 ASP A C 1
ATOM 667 O O . ASP A 1 85 ? -17.527 -4.859 29.084 1.00 89.50 85 ASP A O 1
ATOM 671 N N . LYS A 1 86 ? -19.249 -4.529 30.464 1.00 84.75 86 LYS A N 1
ATOM 672 C CA . LYS A 1 86 ? -18.462 -4.745 31.693 1.00 84.75 86 LYS A CA 1
ATOM 673 C C . LYS A 1 86 ? -17.687 -6.068 31.697 1.00 84.75 86 LYS A C 1
ATOM 675 O O . LYS A 1 86 ? -16.614 -6.160 32.294 1.00 84.75 86 LYS A O 1
ATOM 680 N N . LYS A 1 87 ? -18.228 -7.110 31.058 1.00 84.94 87 LYS A N 1
ATOM 681 C CA . LYS A 1 87 ? -17.613 -8.443 31.025 1.00 84.94 87 LYS A CA 1
ATOM 682 C C . LYS A 1 87 ? -16.679 -8.592 29.830 1.00 84.94 87 LYS A C 1
ATOM 684 O O . LYS A 1 87 ? -15.518 -8.955 30.008 1.00 84.94 87 LYS A O 1
ATOM 689 N N . SER A 1 88 ? -17.181 -8.290 28.638 1.00 86.19 88 SER A N 1
ATOM 690 C CA . SER A 1 88 ? -16.551 -8.626 27.356 1.00 86.19 88 SER A CA 1
ATOM 691 C C . SER A 1 88 ? -15.992 -7.433 26.577 1.00 86.19 88 SER A C 1
ATOM 693 O O . SER A 1 88 ? -15.281 -7.649 25.601 1.00 86.19 88 SER A O 1
ATOM 695 N N . GLY A 1 89 ? -16.275 -6.203 27.008 1.00 89.50 89 GLY A N 1
ATOM 696 C CA . GLY A 1 89 ? -15.787 -4.966 26.406 1.00 89.50 89 GLY A CA 1
ATOM 697 C C . GLY A 1 89 ? -14.316 -4.682 26.704 1.00 89.50 89 GLY A C 1
ATOM 698 O O . GLY A 1 89 ? -13.749 -5.176 27.680 1.00 89.50 89 GLY A O 1
ATOM 699 N N . ILE A 1 90 ? -13.719 -3.854 25.852 1.00 90.88 90 ILE A N 1
ATOM 700 C CA . ILE A 1 90 ? -12.304 -3.448 25.861 1.00 90.88 90 ILE A CA 1
ATOM 701 C C . ILE A 1 90 ? -12.078 -2.053 26.446 1.00 90.88 90 ILE A C 1
ATOM 703 O O . ILE A 1 90 ? -10.939 -1.666 26.689 1.00 90.88 90 ILE A O 1
ATOM 707 N N . ALA A 1 91 ? -13.154 -1.304 26.675 1.00 90.44 91 ALA A N 1
ATOM 708 C CA . ALA A 1 91 ? -13.135 0.064 27.157 1.00 90.44 91 ALA A CA 1
ATOM 709 C C . ALA A 1 91 ? -13.984 0.196 28.426 1.00 90.44 91 ALA A C 1
ATOM 711 O O . ALA A 1 91 ? -14.979 -0.507 28.607 1.00 90.44 91 ALA A O 1
ATOM 712 N N . GLY A 1 92 ? -13.557 1.072 29.333 1.00 86.81 92 GLY A N 1
ATOM 713 C CA . GLY A 1 92 ? -14.293 1.359 30.561 1.00 86.81 92 GLY A CA 1
ATOM 714 C C . GLY A 1 92 ? -15.413 2.379 30.329 1.00 86.81 92 GLY A C 1
ATOM 715 O O . GLY A 1 92 ? -15.294 3.205 29.420 1.00 86.81 92 GLY A O 1
ATOM 716 N N . PRO A 1 93 ? -16.467 2.395 31.164 1.00 85.25 93 PRO A N 1
ATOM 717 C CA . PRO A 1 93 ? -17.474 3.454 31.131 1.00 85.25 93 PRO A CA 1
ATOM 718 C C . PRO A 1 93 ? -16.840 4.848 31.227 1.00 85.25 93 PRO A C 1
ATOM 720 O O . PRO A 1 93 ? -15.894 5.051 31.995 1.00 85.25 93 PRO A O 1
ATOM 723 N N . GLY A 1 94 ? -17.362 5.800 30.452 1.00 87.00 94 GLY A N 1
ATOM 724 C CA . GLY A 1 94 ? -16.863 7.181 30.412 1.00 87.00 94 GLY A CA 1
ATOM 725 C C . GLY A 1 94 ? -15.548 7.389 29.647 1.00 87.00 94 GLY A C 1
ATOM 726 O O . GLY A 1 94 ? -15.005 8.487 29.690 1.00 87.00 94 GLY A O 1
ATOM 727 N N . THR A 1 95 ? -15.032 6.367 28.957 1.00 92.00 95 THR A N 1
ATOM 728 C CA . THR A 1 95 ? -13.907 6.517 28.016 1.00 92.00 95 THR A CA 1
ATOM 729 C C . THR A 1 95 ? -14.405 6.744 26.588 1.00 92.00 95 THR A C 1
ATOM 731 O O . THR A 1 95 ? -15.550 6.426 26.261 1.00 92.00 95 THR A O 1
ATOM 734 N N . GLU A 1 96 ? -13.541 7.275 25.725 1.00 95.12 96 GLU A N 1
ATOM 735 C CA . GLU A 1 96 ? -13.819 7.399 24.292 1.00 95.12 96 GLU A CA 1
ATOM 736 C C . GLU A 1 96 ? -12.793 6.618 23.479 1.00 95.12 96 GLU A C 1
ATOM 738 O O . GLU A 1 96 ? -11.587 6.704 23.727 1.00 95.12 96 GLU A O 1
ATOM 743 N N . LEU A 1 97 ? -13.265 5.896 22.465 1.00 96.06 97 LEU A N 1
ATOM 744 C CA . LEU A 1 97 ? -12.406 5.230 21.493 1.00 96.06 97 LEU A CA 1
ATOM 745 C C . LEU A 1 97 ? -12.320 6.047 20.206 1.00 96.06 97 LEU A C 1
ATOM 747 O O . LEU A 1 97 ? -13.265 6.728 19.805 1.00 96.06 97 LEU A O 1
ATOM 751 N N . GLY A 1 98 ? -11.170 5.967 19.551 1.00 96.50 98 GLY A N 1
ATOM 752 C CA . GLY A 1 98 ? -10.921 6.580 18.256 1.00 96.50 98 GLY A CA 1
ATOM 753 C C . GLY A 1 98 ? -10.487 5.542 17.234 1.00 96.50 98 GLY A C 1
ATOM 754 O O . GLY A 1 98 ? -9.969 4.479 17.580 1.00 96.50 98 GLY A O 1
ATOM 755 N N . VAL A 1 99 ? -10.672 5.881 15.963 1.00 96.44 99 VAL A N 1
ATOM 756 C CA . VAL A 1 99 ? -10.147 5.115 14.830 1.00 96.44 99 VAL A CA 1
ATOM 757 C C . VAL A 1 99 ? -9.070 5.954 14.157 1.00 96.44 99 VAL A C 1
ATOM 759 O O . VAL A 1 99 ? -9.209 7.170 14.042 1.00 96.44 99 VAL A O 1
ATOM 762 N N . ALA A 1 100 ? -7.971 5.329 13.749 1.00 95.19 100 ALA A N 1
ATOM 763 C CA . ALA A 1 100 ? -6.913 6.002 13.007 1.00 95.19 100 ALA A CA 1
ATOM 764 C C . ALA A 1 100 ? -6.385 5.121 11.872 1.00 95.19 100 ALA A C 1
ATOM 766 O O . ALA A 1 100 ? -6.372 3.895 11.979 1.00 95.19 100 ALA A O 1
ATOM 767 N N . ALA A 1 101 ? -5.919 5.753 10.799 1.00 95.38 101 ALA A N 1
ATOM 768 C CA . ALA A 1 101 ? -5.156 5.118 9.736 1.00 95.38 101 ALA A CA 1
ATOM 769 C C . ALA A 1 101 ? -3.662 5.383 9.950 1.00 95.38 101 ALA A C 1
ATOM 771 O O . ALA A 1 101 ? -3.209 6.524 9.998 1.00 95.38 101 ALA A O 1
ATOM 772 N N . VAL A 1 102 ? -2.872 4.323 10.061 1.00 91.38 102 VAL A N 1
ATOM 773 C CA . VAL A 1 102 ? -1.413 4.380 10.042 1.00 91.38 102 VAL A CA 1
ATOM 774 C C . VAL A 1 102 ? -0.957 4.170 8.607 1.00 91.38 102 VAL A C 1
ATOM 776 O O . VAL A 1 102 ? -1.025 3.057 8.085 1.00 91.38 102 VAL A O 1
ATOM 779 N N . ILE A 1 103 ? -0.480 5.241 7.985 1.00 90.88 103 ILE A N 1
ATOM 780 C CA . ILE A 1 103 ? 0.102 5.237 6.646 1.00 90.88 103 ILE A CA 1
ATOM 781 C C . ILE A 1 103 ? 1.610 5.062 6.790 1.00 90.88 103 ILE A C 1
ATOM 783 O O . ILE A 1 103 ? 2.270 5.842 7.482 1.00 90.88 103 ILE A O 1
ATOM 787 N N . SER A 1 104 ? 2.167 4.040 6.144 1.00 81.44 104 SER A N 1
ATOM 788 C CA . SER A 1 104 ? 3.607 3.784 6.154 1.00 81.44 104 SER A CA 1
ATOM 789 C C . SER A 1 104 ? 4.157 3.439 4.777 1.00 81.44 104 SER A C 1
ATOM 791 O O . SER A 1 104 ? 3.609 2.573 4.104 1.00 81.44 104 SER A O 1
ATOM 793 N N . SER A 1 105 ? 5.281 4.044 4.402 1.00 78.69 105 SER A N 1
ATOM 794 C CA . SER A 1 105 ? 6.068 3.691 3.217 1.00 78.69 105 SER A CA 1
ATOM 795 C C . SER A 1 105 ? 7.487 3.353 3.661 1.00 78.69 105 SER A C 1
ATOM 797 O O . SER A 1 105 ? 8.160 4.158 4.305 1.00 78.69 105 SER A O 1
ATOM 799 N N . ILE A 1 106 ? 7.946 2.149 3.318 1.00 68.88 106 ILE A N 1
ATOM 800 C CA . ILE A 1 106 ? 9.311 1.704 3.626 1.00 68.88 106 ILE A CA 1
ATOM 801 C C . ILE A 1 106 ? 10.311 2.522 2.805 1.00 68.88 106 ILE A C 1
ATOM 803 O O . ILE A 1 106 ? 11.320 2.980 3.335 1.00 68.88 106 ILE A O 1
ATOM 807 N N . LYS A 1 107 ? 10.004 2.749 1.522 1.00 67.75 107 LYS A N 1
ATOM 808 C CA . LYS A 1 107 ? 10.909 3.396 0.567 1.00 67.75 107 LYS A CA 1
ATOM 809 C C . LYS A 1 107 ? 11.222 4.844 0.940 1.00 67.75 107 LYS A C 1
ATOM 811 O O . LYS A 1 107 ? 12.364 5.268 0.819 1.00 67.75 107 LYS A O 1
ATOM 816 N N . THR A 1 108 ? 10.233 5.584 1.434 1.00 70.12 108 THR A N 1
ATOM 817 C CA . THR A 1 108 ? 10.414 6.980 1.870 1.00 70.12 108 THR A CA 1
ATOM 818 C C . THR A 1 108 ? 10.591 7.125 3.379 1.00 70.12 108 THR A C 1
ATOM 820 O O . THR A 1 108 ? 10.698 8.241 3.876 1.00 70.12 108 THR A O 1
ATOM 823 N N . SER A 1 109 ? 10.613 6.014 4.130 1.00 71.44 109 SER A N 1
ATOM 824 C CA . SER A 1 109 ? 10.571 6.006 5.603 1.00 71.44 109 SER A CA 1
ATOM 825 C C . SER A 1 109 ? 9.421 6.838 6.195 1.00 71.44 109 SER A C 1
ATOM 827 O O . SER A 1 109 ? 9.470 7.263 7.351 1.00 71.44 109 SER A O 1
ATOM 829 N N . LEU A 1 110 ? 8.364 7.074 5.413 1.00 77.50 110 LEU A N 1
ATOM 830 C CA . LEU A 1 110 ? 7.186 7.790 5.870 1.00 77.50 110 LEU A CA 1
ATOM 831 C C . LEU A 1 110 ? 6.434 6.904 6.858 1.00 77.50 110 LEU A C 1
ATOM 833 O O . LEU A 1 110 ? 6.106 5.757 6.554 1.00 77.50 110 LEU A O 1
ATOM 837 N N . ARG A 1 111 ? 6.093 7.463 8.016 1.00 84.31 111 ARG A N 1
ATOM 838 C CA . ARG A 1 111 ? 5.103 6.894 8.927 1.00 84.31 111 ARG A CA 1
ATOM 839 C C . ARG A 1 111 ? 4.264 8.018 9.514 1.00 84.31 111 ARG A C 1
ATOM 841 O O . ARG A 1 111 ? 4.792 8.914 10.173 1.00 84.31 111 ARG A O 1
ATOM 848 N N . ARG A 1 112 ? 2.960 7.976 9.266 1.00 87.62 112 ARG A N 1
ATOM 849 C CA . ARG A 1 112 ? 1.990 8.952 9.766 1.00 87.62 112 ARG A CA 1
ATOM 850 C C . ARG A 1 112 ? 0.783 8.229 10.335 1.00 87.62 112 ARG A C 1
ATOM 852 O O . ARG A 1 112 ? 0.328 7.247 9.762 1.00 87.62 112 ARG A O 1
ATOM 859 N N . THR A 1 113 ? 0.282 8.729 11.455 1.00 91.31 113 THR A N 1
ATOM 860 C CA . THR A 1 113 ? -0.988 8.298 12.035 1.00 91.31 113 T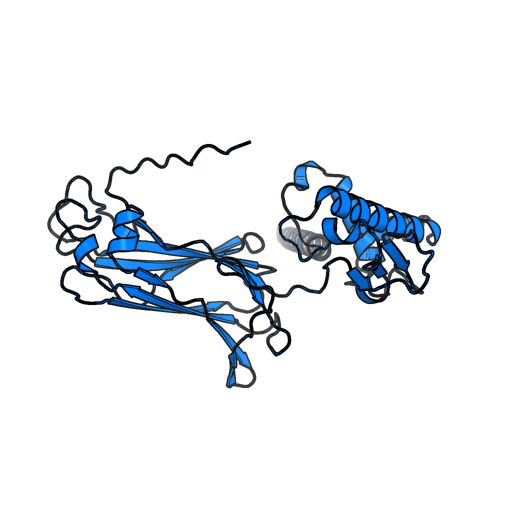HR A CA 1
ATOM 861 C C . THR A 1 113 ? -1.990 9.408 11.784 1.00 91.31 113 THR A C 1
ATOM 863 O O . THR A 1 113 ? -1.768 10.537 12.213 1.00 91.31 113 THR A O 1
ATOM 866 N N . ILE A 1 114 ? -3.053 9.093 11.057 1.00 94.75 114 ILE A N 1
ATOM 867 C CA . ILE A 1 114 ? -4.130 10.014 10.720 1.00 94.75 114 ILE A CA 1
ATOM 868 C C . ILE A 1 114 ? -5.354 9.599 11.519 1.00 94.75 114 ILE A C 1
ATOM 870 O O . ILE A 1 114 ? -5.866 8.493 11.351 1.00 94.75 114 ILE A O 1
ATOM 874 N N . HIS A 1 115 ? -5.799 10.468 12.415 1.00 95.81 115 HIS A N 1
ATOM 875 C CA . HIS A 1 115 ? -6.982 10.222 13.227 1.00 95.81 115 HIS A CA 1
ATOM 876 C C . HIS A 1 115 ? -8.237 10.469 12.397 1.00 95.81 115 HIS A C 1
ATOM 878 O O . HIS A 1 115 ? -8.291 11.430 11.634 1.00 95.81 115 HIS A O 1
ATOM 884 N N . PHE A 1 116 ? -9.233 9.599 12.539 1.00 96.88 116 PHE A N 1
ATOM 885 C CA . PHE A 1 116 ? -10.553 9.872 11.999 1.00 96.88 116 PHE A CA 1
ATOM 886 C C . PHE A 1 116 ? -11.237 10.919 12.883 1.00 96.88 116 PHE A C 1
ATOM 888 O O . PHE A 1 116 ? -11.142 10.872 14.115 1.00 96.88 116 PHE A O 1
ATOM 895 N N . ASP A 1 117 ? -11.960 11.830 12.249 1.00 95.94 117 ASP A N 1
ATOM 896 C CA . ASP A 1 117 ? -12.839 12.781 12.904 1.00 95.94 117 ASP A CA 1
ATOM 897 C C . ASP A 1 117 ? -14.007 12.038 13.557 1.00 95.94 117 ASP A C 1
ATOM 899 O O . ASP A 1 117 ? -14.629 11.163 12.953 1.00 95.94 117 ASP A O 1
ATOM 903 N N . GLY A 1 118 ? -14.294 12.386 14.812 1.00 93.62 118 GLY A N 1
ATOM 904 C CA . GLY A 1 118 ? -15.303 11.724 15.640 1.00 93.62 118 GLY A CA 1
ATOM 905 C C . GLY A 1 118 ? -14.720 10.834 16.741 1.00 93.62 118 GLY A C 1
ATOM 906 O O . GLY A 1 118 ? -13.506 10.761 16.960 1.00 93.62 118 GLY A O 1
ATOM 907 N N . SER A 1 119 ? -15.606 10.203 17.506 1.00 95.19 119 SER A N 1
ATOM 908 C CA . SER A 1 119 ? -15.265 9.232 18.547 1.00 95.19 119 SER A CA 1
ATOM 909 C C . SER A 1 119 ? -16.400 8.237 18.756 1.00 95.19 119 SER A C 1
ATOM 911 O O . SER A 1 119 ? -17.544 8.475 18.361 1.00 95.19 119 SER A O 1
ATOM 913 N N . ILE A 1 120 ? -16.047 7.105 19.358 1.00 95.69 120 ILE A N 1
ATOM 914 C CA . ILE A 1 120 ? -16.950 6.024 19.730 1.00 95.69 120 ILE A CA 1
ATOM 915 C C . ILE A 1 120 ? -17.112 6.076 21.250 1.00 95.69 120 ILE A C 1
ATOM 917 O O . ILE A 1 120 ? -16.120 5.992 21.980 1.00 95.69 120 ILE A O 1
ATOM 921 N N . SER A 1 121 ? -18.348 6.195 21.728 1.00 93.94 121 SER A N 1
ATOM 922 C CA . SER A 1 121 ? -18.675 6.235 23.156 1.00 93.94 121 SER A CA 1
ATOM 923 C C . SER A 1 121 ? -19.839 5.303 23.505 1.00 93.94 121 SER A C 1
ATOM 925 O O . SER A 1 121 ? -20.605 4.881 22.640 1.00 93.94 121 SER A O 1
ATOM 927 N N . GLU A 1 122 ? -19.963 4.956 24.789 1.00 90.69 122 GLU A N 1
ATOM 928 C CA . GLU A 1 122 ? -20.923 3.959 25.294 1.00 90.69 122 GLU A CA 1
ATOM 929 C C . GLU A 1 122 ? -22.386 4.281 24.954 1.00 90.69 122 GLU A C 1
ATOM 931 O O . GLU A 1 122 ? -23.169 3.376 24.671 1.00 90.69 122 GLU A O 1
ATOM 936 N N . MET A 1 123 ? -22.743 5.567 24.968 1.00 88.88 123 MET A N 1
ATOM 937 C CA . MET A 1 123 ? -24.125 6.035 24.811 1.00 88.88 123 MET A CA 1
ATOM 938 C C . MET A 1 123 ? -24.554 6.199 23.348 1.00 88.88 123 MET A C 1
ATOM 940 O O . MET A 1 123 ? -25.703 6.542 23.083 1.00 88.88 123 MET A O 1
ATOM 944 N N . GLN A 1 124 ? -23.647 5.998 22.391 1.00 88.62 124 GLN A N 1
ATOM 945 C CA . GLN A 1 124 ? -23.973 6.116 20.975 1.00 88.62 124 GLN A CA 1
ATOM 946 C C . GLN A 1 124 ? -24.678 4.854 20.472 1.00 88.62 124 GLN A C 1
ATOM 948 O O . GLN A 1 124 ? -24.204 3.736 20.670 1.00 88.62 124 GLN A O 1
ATOM 953 N N . GLU A 1 125 ? -25.781 5.039 19.747 1.00 88.94 125 GLU A N 1
ATOM 954 C CA . GLU A 1 125 ? -26.441 3.944 19.026 1.00 88.94 125 GLU A CA 1
ATOM 955 C C . GLU A 1 125 ? -25.649 3.534 17.780 1.00 88.94 125 GLU A C 1
ATOM 957 O O . GLU A 1 125 ? -25.583 2.356 17.443 1.00 88.94 125 GLU A O 1
ATOM 962 N N . ARG A 1 126 ? -25.014 4.507 17.118 1.00 93.56 126 ARG A N 1
ATOM 963 C CA . ARG A 1 126 ? -24.158 4.332 15.944 1.00 93.56 126 ARG A CA 1
ATOM 964 C C . ARG A 1 126 ? -23.091 5.420 15.938 1.00 93.56 126 ARG A C 1
ATOM 966 O O . ARG A 1 126 ? -23.380 6.563 16.287 1.00 93.56 126 ARG A O 1
ATOM 973 N N . SER A 1 127 ? -21.883 5.074 15.508 1.00 93.56 127 SER A N 1
ATOM 974 C CA . SER A 1 127 ? -20.795 6.038 15.313 1.00 93.56 127 SER A CA 1
ATOM 975 C C . SER A 1 127 ? -20.393 6.061 13.846 1.00 93.56 127 SER A C 1
ATOM 977 O O . SER A 1 127 ? -20.232 5.008 13.229 1.00 93.56 127 SER A O 1
ATOM 979 N N . GLU A 1 128 ? -20.201 7.255 13.299 1.00 95.12 128 GLU A N 1
ATOM 980 C CA . GLU A 1 128 ? -19.629 7.466 11.972 1.00 95.12 128 GLU A CA 1
ATOM 981 C C . GLU A 1 128 ? -18.394 8.340 12.128 1.00 95.12 128 GLU A C 1
ATOM 983 O O . GLU A 1 128 ? -18.446 9.400 12.749 1.00 95.12 128 GLU A O 1
ATOM 988 N N . LEU A 1 129 ? -17.275 7.855 11.609 1.00 96.31 129 LEU A N 1
ATOM 989 C CA . LEU A 1 129 ? -15.993 8.532 11.658 1.00 96.31 129 LEU A CA 1
ATOM 990 C C . LEU A 1 129 ? -15.428 8.588 10.243 1.00 96.31 129 LEU A C 1
ATOM 992 O O . LEU A 1 129 ? -15.662 7.679 9.445 1.00 96.31 129 LEU A O 1
ATOM 996 N N . ALA A 1 130 ? -14.649 9.611 9.920 1.00 95.19 130 ALA A N 1
ATOM 997 C CA . ALA A 1 130 ? -14.007 9.713 8.611 1.00 95.19 130 ALA A CA 1
ATOM 998 C C . ALA A 1 130 ? -12.642 10.379 8.723 1.00 95.19 130 ALA A C 1
ATOM 1000 O O . ALA A 1 130 ? -12.416 11.158 9.639 1.00 95.19 130 ALA A O 1
ATOM 1001 N N . PHE A 1 131 ? -11.744 10.113 7.783 1.00 94.38 131 PHE A N 1
ATOM 1002 C CA . PHE A 1 131 ? -10.579 10.970 7.590 1.00 94.38 131 PHE A CA 1
ATOM 1003 C C . PHE A 1 131 ? -10.427 11.349 6.124 1.00 94.38 131 PHE A C 1
ATOM 1005 O O . PHE A 1 131 ? -10.871 10.633 5.222 1.00 94.38 131 PHE A O 1
ATOM 1012 N N . SER A 1 132 ? -9.737 12.462 5.916 1.00 92.81 132 SER A N 1
ATOM 1013 C CA . SER A 1 132 ? -9.164 12.867 4.642 1.00 92.81 132 SER A CA 1
ATOM 1014 C C . SER A 1 132 ? -7.717 13.275 4.901 1.00 92.81 132 SER A C 1
ATOM 1016 O O . SER A 1 132 ? -7.433 14.021 5.839 1.00 92.81 132 SER A O 1
ATOM 1018 N N . PHE A 1 133 ? -6.786 12.734 4.122 1.00 93.38 133 PHE A N 1
ATOM 1019 C CA . PHE A 1 133 ? -5.368 13.030 4.255 1.00 93.38 133 PHE A CA 1
ATOM 1020 C C . PHE A 1 133 ? -4.740 13.282 2.899 1.00 93.38 133 PHE A C 1
ATOM 1022 O O . PHE A 1 133 ? -4.855 12.470 1.985 1.00 93.38 133 PHE A O 1
ATOM 1029 N N . ARG A 1 134 ? -4.026 14.398 2.809 1.00 92.25 134 ARG A N 1
ATOM 1030 C CA . ARG A 1 134 ? -3.281 14.800 1.627 1.00 92.25 134 ARG A CA 1
ATOM 1031 C C . ARG A 1 134 ? -1.842 14.313 1.735 1.00 92.25 134 ARG A C 1
ATOM 1033 O O . ARG A 1 134 ? -1.151 14.592 2.716 1.00 92.25 134 ARG A O 1
ATOM 1040 N N . ILE A 1 135 ? -1.410 13.561 0.733 1.00 90.19 135 ILE A N 1
ATOM 1041 C CA . ILE A 1 135 ? -0.051 13.069 0.562 1.00 90.19 135 ILE A CA 1
ATOM 1042 C C . ILE A 1 135 ? 0.603 13.944 -0.508 1.00 90.19 135 ILE A C 1
ATOM 1044 O O . ILE A 1 135 ? 0.279 13.780 -1.688 1.00 90.19 135 ILE A O 1
ATOM 1048 N N . PRO A 1 136 ? 1.525 14.846 -0.126 1.00 88.44 136 PRO A N 1
ATOM 1049 C CA . PRO A 1 136 ? 2.175 15.718 -1.089 1.00 88.44 136 PRO A CA 1
ATOM 1050 C C . PRO A 1 136 ? 2.954 14.909 -2.135 1.00 88.44 136 PRO A C 1
ATOM 1052 O O . PRO A 1 136 ? 3.442 13.809 -1.816 1.00 88.44 136 PRO A O 1
ATOM 1055 N N . PRO A 1 137 ? 3.157 15.469 -3.338 1.00 84.94 137 PRO A N 1
ATOM 1056 C CA . PRO A 1 137 ? 3.956 14.838 -4.381 1.00 84.94 137 PRO A CA 1
ATOM 1057 C C . PRO A 1 137 ? 5.303 14.357 -3.840 1.00 84.94 137 PRO A C 1
ATOM 1059 O O . PRO A 1 137 ? 5.916 15.004 -2.987 1.00 84.94 137 PRO A O 1
ATOM 1062 N N . LYS A 1 138 ? 5.776 13.204 -4.326 1.00 74.94 138 LYS A N 1
ATOM 1063 C CA . LYS A 1 138 ? 7.097 12.628 -3.986 1.00 74.94 138 LYS A CA 1
ATOM 1064 C C . LYS A 1 138 ? 7.301 12.256 -2.501 1.00 74.94 138 LYS A C 1
ATOM 1066 O O . LYS A 1 138 ? 8.391 11.825 -2.131 1.00 74.94 138 LYS A O 1
ATOM 1071 N N . THR A 1 139 ? 6.270 12.341 -1.651 1.00 77.44 139 THR A N 1
ATOM 1072 C CA . THR A 1 139 ? 6.332 11.934 -0.224 1.00 77.44 139 THR A CA 1
ATOM 1073 C C . THR A 1 139 ? 6.237 10.413 -0.038 1.00 77.44 139 THR A C 1
ATOM 1075 O O . THR A 1 139 ? 6.731 9.841 0.940 1.00 77.44 139 THR A O 1
ATOM 1078 N N . VAL A 1 140 ? 5.614 9.737 -0.998 1.00 73.81 140 VAL A N 1
ATOM 1079 C CA . VAL A 1 140 ? 5.532 8.279 -1.123 1.00 73.81 140 VAL A CA 1
ATOM 1080 C C . VAL A 1 140 ? 6.080 7.888 -2.490 1.00 73.81 140 VAL A C 1
ATOM 1082 O O . VAL A 1 140 ? 5.879 8.600 -3.470 1.00 73.81 140 VAL A O 1
ATOM 1085 N N . LEU A 1 141 ? 6.810 6.777 -2.545 1.00 74.50 141 LEU A N 1
ATOM 1086 C CA . LEU A 1 141 ? 7.400 6.252 -3.774 1.00 74.50 141 LEU A CA 1
ATOM 1087 C C . LEU A 1 141 ? 6.998 4.784 -3.911 1.00 74.50 141 LEU A C 1
ATOM 1089 O O . LEU A 1 141 ? 7.197 4.017 -2.969 1.00 74.50 141 LEU A O 1
ATOM 1093 N N . ASP A 1 142 ? 6.489 4.412 -5.084 1.00 75.50 142 ASP A N 1
ATOM 1094 C CA . ASP A 1 142 ? 6.045 3.074 -5.517 1.00 75.50 142 ASP A CA 1
ATOM 1095 C C . ASP A 1 142 ? 4.855 2.493 -4.750 1.00 75.50 142 ASP A C 1
ATOM 1097 O O . ASP A 1 142 ? 3.942 1.939 -5.345 1.00 75.50 142 ASP A O 1
ATOM 1101 N N . SER A 1 143 ? 4.861 2.538 -3.420 1.00 83.94 143 SER A N 1
ATOM 1102 C CA . SER A 1 143 ? 3.761 2.013 -2.617 1.00 83.94 143 SER A CA 1
ATOM 1103 C C . SER A 1 143 ? 3.751 2.566 -1.199 1.00 83.94 143 SER A C 1
ATOM 1105 O O . SER A 1 143 ? 4.758 3.040 -0.664 1.00 83.94 143 SER A O 1
ATOM 1107 N N . PHE A 1 144 ? 2.594 2.460 -0.559 1.00 87.56 144 PHE A N 1
ATOM 1108 C CA . PHE A 1 144 ? 2.447 2.638 0.877 1.00 87.56 144 PHE A CA 1
ATOM 1109 C C . PHE A 1 144 ? 1.419 1.652 1.430 1.00 87.56 144 PHE A C 1
ATOM 1111 O O . PHE A 1 144 ? 0.568 1.132 0.720 1.00 87.56 144 PHE A O 1
ATOM 1118 N N . THR A 1 145 ? 1.507 1.360 2.722 1.00 86.88 145 THR A N 1
ATOM 1119 C CA . THR A 1 145 ? 0.549 0.515 3.440 1.00 86.88 145 THR A CA 1
ATOM 1120 C C . THR A 1 145 ? -0.313 1.374 4.347 1.00 86.88 145 THR A C 1
ATOM 1122 O O . THR A 1 145 ? 0.210 2.224 5.070 1.00 86.88 145 THR A O 1
ATOM 1125 N N . MET A 1 146 ? -1.612 1.108 4.352 1.00 91.75 146 MET A N 1
ATOM 1126 C CA . MET A 1 146 ? -2.583 1.655 5.287 1.00 91.75 146 MET A CA 1
ATOM 1127 C C . MET A 1 146 ? -2.974 0.565 6.284 1.00 91.75 146 MET A C 1
ATOM 1129 O O . MET A 1 146 ? -3.457 -0.496 5.895 1.00 91.75 146 MET A O 1
ATOM 1133 N N . ARG A 1 147 ? -2.766 0.809 7.579 1.00 90.69 147 ARG A N 1
ATOM 1134 C CA . ARG A 1 147 ? -3.289 -0.048 8.654 1.00 90.69 147 ARG A CA 1
ATOM 1135 C C . ARG A 1 147 ? -4.269 0.737 9.494 1.00 90.69 147 ARG A C 1
ATOM 1137 O O . ARG A 1 147 ? -3.908 1.796 9.996 1.00 90.69 147 ARG A O 1
ATOM 1144 N N . PHE A 1 148 ? -5.457 0.204 9.715 1.00 91.44 148 PHE A N 1
ATOM 1145 C CA . PHE A 1 148 ? -6.431 0.850 10.582 1.00 91.44 148 PHE A CA 1
ATOM 1146 C C . PHE A 1 148 ? -6.301 0.318 12.002 1.00 91.44 148 PHE A C 1
ATOM 1148 O O . PHE A 1 148 ? -6.086 -0.876 12.223 1.00 91.44 148 PHE A O 1
ATOM 1155 N N . ILE A 1 149 ? -6.390 1.222 12.969 1.00 92.00 149 ILE A N 1
ATOM 1156 C CA . ILE A 1 149 ? -6.275 0.912 14.388 1.00 92.00 149 ILE A CA 1
ATOM 1157 C C . ILE A 1 149 ? -7.453 1.494 15.154 1.00 92.00 149 ILE A C 1
ATOM 1159 O O . ILE A 1 149 ? -7.920 2.595 14.861 1.00 92.00 149 ILE A O 1
ATOM 1163 N N . LEU A 1 150 ? -7.892 0.750 16.162 1.00 94.00 150 LEU A N 1
ATOM 1164 C CA . LEU A 1 150 ? -8.766 1.234 17.219 1.00 94.00 150 LEU A CA 1
ATOM 1165 C C . LEU A 1 150 ? -7.883 1.583 18.416 1.00 94.00 150 LEU A C 1
ATOM 1167 O O . LEU A 1 150 ? -7.056 0.765 18.829 1.00 94.00 150 LEU A O 1
ATOM 1171 N N . TYR A 1 151 ? -8.037 2.781 18.967 1.00 93.81 151 TYR A N 1
ATOM 1172 C CA . TYR A 1 151 ? -7.207 3.261 20.068 1.00 93.81 151 TYR A CA 1
ATOM 1173 C C . TYR A 1 151 ? -8.041 3.957 21.144 1.00 93.81 151 TYR A C 1
ATOM 1175 O O . TYR A 1 151 ? -9.154 4.422 20.889 1.00 93.81 151 TYR A O 1
ATOM 1183 N N . LEU A 1 152 ? -7.496 4.031 22.357 1.00 93.94 152 LEU A N 1
ATOM 1184 C CA . LEU A 1 152 ? -8.085 4.796 23.450 1.00 93.94 152 LEU A CA 1
ATOM 1185 C C . LEU A 1 152 ? -7.877 6.289 23.182 1.00 93.94 152 LEU A C 1
ATOM 1187 O O . LEU A 1 152 ? -6.754 6.781 23.271 1.00 93.94 152 LEU A O 1
ATOM 1191 N N . LYS A 1 153 ? -8.941 7.005 22.815 1.00 95.12 153 LYS A N 1
ATOM 1192 C CA . LYS A 1 153 ? -8.872 8.429 22.468 1.00 95.12 153 LYS A CA 1
ATOM 1193 C C . LYS A 1 153 ? -8.870 9.312 23.703 1.00 95.12 153 LYS A C 1
ATOM 1195 O O . LYS A 1 153 ? -8.086 10.250 23.751 1.00 95.12 153 LYS A O 1
ATOM 1200 N N . LYS A 1 154 ? -9.745 9.008 24.661 1.00 93.56 154 LYS A N 1
ATOM 1201 C CA . LYS A 1 154 ? -9.873 9.757 25.908 1.00 93.56 154 LYS A CA 1
ATOM 1202 C C . LYS A 1 154 ? -10.055 8.804 27.077 1.00 93.56 154 LYS A C 1
ATOM 1204 O O . LYS A 1 154 ? -10.875 7.881 27.004 1.00 93.56 154 LYS A O 1
ATOM 1209 N N . THR A 1 155 ? -9.297 9.024 28.144 1.00 89.31 155 THR A N 1
ATOM 1210 C CA . THR A 1 155 ? -9.451 8.282 29.399 1.00 89.31 155 THR A CA 1
ATOM 1211 C C . THR A 1 155 ? -10.506 8.947 30.282 1.00 89.31 155 THR A C 1
ATOM 1213 O O . THR A 1 155 ? -10.945 10.072 30.041 1.00 89.31 155 THR A O 1
ATOM 1216 N N . ARG A 1 156 ? -10.954 8.239 31.320 1.00 82.38 156 ARG A N 1
ATOM 1217 C CA . ARG A 1 156 ? -11.763 8.860 32.374 1.00 82.38 156 ARG A CA 1
ATOM 1218 C C . ARG A 1 156 ? -10.838 9.554 33.372 1.00 82.38 156 ARG A C 1
ATOM 1220 O O . ARG A 1 156 ? -9.788 9.009 33.702 1.00 82.38 156 ARG A O 1
ATOM 1227 N N . GLU A 1 157 ? -11.259 10.701 33.887 1.00 70.81 157 GLU A N 1
ATOM 1228 C CA . GLU A 1 157 ? -10.444 11.519 34.798 1.00 70.81 157 GLU A CA 1
ATOM 1229 C C . GLU A 1 157 ? -10.241 10.850 36.172 1.00 70.81 157 GLU A C 1
ATOM 1231 O O . GLU A 1 157 ? -9.170 10.957 36.762 1.00 70.81 157 GLU A O 1
ATOM 1236 N N . ASP A 1 158 ? -11.221 10.072 36.649 1.00 67.50 158 ASP A N 1
ATOM 1237 C CA . ASP A 1 158 ? -11.334 9.801 38.089 1.00 67.50 158 ASP A CA 1
ATOM 1238 C C . ASP A 1 158 ? -10.964 8.387 38.558 1.00 67.50 158 ASP A C 1
ATOM 1240 O O . ASP A 1 158 ? -11.217 8.053 39.716 1.00 67.50 158 ASP A O 1
ATOM 1244 N N . SER A 1 159 ? -10.422 7.493 37.717 1.00 64.69 159 SER A N 1
ATOM 1245 C CA . SER A 1 159 ? -9.863 6.213 38.215 1.00 64.69 159 SER A CA 1
ATOM 1246 C C . SER A 1 159 ? -9.237 5.318 37.140 1.00 64.69 159 SER A C 1
ATOM 1248 O O . SER A 1 159 ? -9.684 5.262 36.000 1.00 64.69 159 SER A O 1
ATOM 1250 N N . VAL A 1 160 ? -8.295 4.462 37.535 1.00 72.62 160 VAL A N 1
ATOM 1251 C CA . VAL A 1 160 ? -7.780 3.358 36.702 1.00 72.62 160 VAL A CA 1
ATOM 1252 C C . VAL A 1 160 ? -8.647 2.111 36.923 1.00 72.62 160 VAL A C 1
ATOM 1254 O O . VAL A 1 160 ? -8.934 1.760 38.068 1.00 72.62 160 VAL A O 1
ATOM 1257 N N . LEU A 1 161 ? -9.128 1.464 35.853 1.00 79.06 161 LEU A N 1
ATOM 1258 C CA . LEU A 1 161 ? -9.801 0.159 35.957 1.00 79.06 161 LEU A CA 1
ATOM 1259 C C . LEU A 1 161 ? -8.779 -0.955 35.707 1.00 79.06 161 LEU A C 1
ATOM 1261 O O . LEU A 1 161 ? -8.213 -0.999 34.614 1.00 79.06 161 LEU A O 1
ATOM 1265 N N . PRO A 1 162 ? -8.585 -1.897 36.647 1.00 81.75 162 PRO A N 1
ATOM 1266 C CA . PRO A 1 162 ? -7.732 -3.053 36.407 1.00 81.75 162 PRO A CA 1
ATOM 1267 C C . PRO A 1 162 ? -8.147 -3.812 35.140 1.00 81.75 162 PRO A C 1
ATOM 1269 O O . PRO A 1 162 ? -9.322 -4.137 34.953 1.00 81.75 162 PRO A O 1
ATOM 1272 N N . GLY A 1 163 ? -7.172 -4.096 34.276 1.00 83.56 163 GLY A N 1
ATOM 1273 C CA . GLY A 1 163 ? -7.381 -4.817 33.022 1.00 83.56 163 GLY A CA 1
ATOM 1274 C C . GLY A 1 163 ? -7.905 -3.969 31.859 1.00 83.56 163 GLY A C 1
ATOM 1275 O O . GLY A 1 163 ? -8.163 -4.532 30.800 1.00 83.56 163 GLY A O 1
ATOM 1276 N N . TYR A 1 164 ? -8.045 -2.651 32.001 1.00 86.94 164 TYR A N 1
ATOM 1277 C CA . TYR A 1 164 ? -8.344 -1.739 30.891 1.00 86.94 164 TYR A CA 1
ATOM 1278 C C . TYR A 1 164 ? -7.142 -0.841 30.601 1.00 86.94 164 TYR A C 1
ATOM 1280 O O . TYR A 1 164 ? -6.334 -0.583 31.489 1.00 86.94 164 TYR A O 1
ATOM 1288 N N . ALA A 1 165 ? -7.026 -0.371 29.359 1.00 86.19 165 ALA A N 1
ATOM 1289 C CA . ALA A 1 165 ? -6.035 0.640 29.018 1.00 86.19 165 ALA A CA 1
ATOM 1290 C C . ALA A 1 165 ? -6.391 1.972 29.697 1.00 86.19 165 ALA A C 1
ATOM 1292 O O . ALA A 1 165 ? -7.561 2.359 29.740 1.00 86.19 165 ALA A O 1
ATOM 1293 N N . ASP A 1 166 ? -5.380 2.667 30.206 1.00 87.44 166 ASP A N 1
ATOM 1294 C CA . ASP A 1 166 ? -5.505 3.906 30.980 1.00 87.44 166 ASP A CA 1
ATOM 1295 C C . ASP A 1 166 ? -4.643 5.054 30.429 1.00 87.44 166 ASP A C 1
ATOM 1297 O O . ASP A 1 166 ? -4.645 6.150 30.982 1.00 87.44 166 ASP A O 1
ATOM 1301 N N . MET A 1 167 ? -3.955 4.824 29.308 1.00 88.81 167 MET A N 1
ATOM 1302 C CA . MET A 1 167 ? -3.144 5.822 28.616 1.00 88.81 167 MET A CA 1
ATOM 1303 C C . MET A 1 167 ? -3.769 6.180 27.267 1.00 88.81 167 MET A C 1
ATOM 1305 O O . MET A 1 167 ? -3.967 5.315 26.406 1.00 88.81 167 MET A O 1
ATOM 1309 N N . GLU A 1 168 ? -4.063 7.463 27.066 1.00 92.06 168 GLU A N 1
ATOM 1310 C CA . GLU A 1 168 ? -4.529 7.981 25.778 1.00 92.06 168 GLU A CA 1
ATOM 1311 C C . GLU A 1 168 ? -3.520 7.668 24.664 1.00 92.06 168 GLU A C 1
ATOM 1313 O O . GLU A 1 168 ? -2.306 7.692 24.861 1.00 92.06 168 GLU A O 1
ATOM 1318 N N . GLY A 1 169 ? -4.028 7.321 23.483 1.00 87.44 169 GLY A N 1
ATOM 1319 C CA . GLY A 1 169 ? -3.224 6.855 22.354 1.00 87.44 169 GLY A CA 1
ATOM 1320 C C . GLY A 1 169 ? -2.909 5.355 22.368 1.00 87.44 169 GLY A C 1
ATOM 1321 O O . GLY A 1 169 ? -2.378 4.851 21.376 1.00 87.44 169 GLY A O 1
ATOM 1322 N N . THR A 1 170 ? -3.260 4.614 23.428 1.00 88.88 170 THR A N 1
ATOM 1323 C CA . THR A 1 170 ? -3.036 3.158 23.484 1.00 88.88 170 THR A CA 1
ATOM 1324 C C . THR A 1 170 ? -3.806 2.443 22.378 1.00 88.88 170 THR A C 1
ATOM 1326 O O . THR A 1 170 ? -5.027 2.568 22.280 1.00 88.88 170 THR A O 1
ATOM 1329 N N . VAL A 1 171 ? -3.099 1.656 21.565 1.00 89.50 171 VAL A N 1
ATOM 1330 C CA . VAL A 1 171 ? -3.703 0.826 20.516 1.00 89.50 171 VAL A CA 1
ATOM 1331 C C . VAL A 1 171 ? -4.374 -0.386 21.152 1.00 89.50 171 VAL A C 1
ATOM 1333 O O . VAL A 1 171 ? -3.727 -1.190 21.814 1.00 89.50 171 VAL A O 1
ATOM 1336 N N . LEU A 1 172 ? -5.675 -0.527 20.921 1.00 88.69 172 LEU A N 1
ATOM 1337 C CA . LEU A 1 172 ? -6.481 -1.626 21.451 1.00 88.69 172 LEU A CA 1
ATOM 1338 C C . LEU A 1 172 ? -6.640 -2.761 20.437 1.00 88.69 172 LEU A C 1
ATOM 1340 O O . LEU A 1 172 ? -6.876 -3.905 20.831 1.00 88.69 172 LEU A O 1
ATOM 1344 N N . ALA A 1 173 ? -6.556 -2.436 19.140 1.00 84.88 173 ALA A N 1
ATOM 1345 C CA . ALA A 1 173 ? -6.730 -3.392 18.054 1.00 84.88 173 ALA A CA 1
ATOM 1346 C C . ALA A 1 173 ? -6.278 -2.866 16.691 1.00 84.88 173 ALA A C 1
ATOM 1348 O O . ALA A 1 173 ? -6.260 -1.657 16.450 1.00 84.88 173 ALA A O 1
ATOM 1349 N N . HIS A 1 174 ? -6.068 -3.800 15.765 1.00 84.94 174 HIS A N 1
ATOM 1350 C CA . HIS A 1 174 ? -6.142 -3.540 14.330 1.00 84.94 174 HIS A CA 1
ATOM 1351 C C . HIS A 1 174 ? -7.572 -3.770 13.829 1.00 84.94 174 HIS A C 1
ATOM 1353 O O . HIS A 1 174 ? -8.244 -4.699 14.277 1.00 84.94 174 HIS A O 1
ATOM 1359 N N . VAL A 1 175 ? -8.035 -2.920 12.913 1.00 85.56 175 VAL A N 1
ATOM 1360 C CA . VAL A 1 175 ? -9.364 -3.020 12.298 1.00 85.56 175 VAL A CA 1
ATOM 1361 C C . VAL A 1 175 ? -9.188 -3.432 10.840 1.00 85.56 175 VAL A C 1
ATOM 1363 O O . VAL A 1 175 ? -8.568 -2.710 10.064 1.00 85.56 175 VAL A O 1
ATOM 1366 N N . GLY A 1 176 ? -9.733 -4.591 10.475 1.00 79.19 176 GLY A N 1
ATOM 1367 C CA . GLY A 1 176 ? -9.604 -5.136 9.124 1.00 79.19 176 GLY A CA 1
ATOM 1368 C C . GLY A 1 176 ? -8.181 -5.574 8.764 1.00 79.19 176 GLY A C 1
ATOM 1369 O O . GLY A 1 176 ? -7.292 -5.675 9.615 1.00 79.19 176 GLY A O 1
ATOM 1370 N N . VAL A 1 177 ? -7.984 -5.865 7.479 1.00 77.38 177 VAL A N 1
ATOM 1371 C CA . VAL A 1 177 ? -6.674 -6.212 6.921 1.00 77.38 177 VAL A CA 1
ATOM 1372 C C . VAL A 1 177 ? -5.911 -4.946 6.510 1.00 77.38 177 VAL A C 1
ATOM 1374 O O . VAL A 1 177 ? -6.529 -3.965 6.094 1.00 77.38 177 VAL A O 1
ATOM 1377 N N . PRO A 1 178 ? -4.571 -4.925 6.630 1.00 79.25 178 PRO A N 1
ATOM 1378 C CA . PRO A 1 178 ? -3.754 -3.891 6.007 1.00 79.25 178 PRO A CA 1
ATOM 1379 C C . PRO A 1 178 ? -4.016 -3.807 4.502 1.00 79.25 178 PRO A C 1
ATOM 1381 O O . PRO A 1 178 ? -4.091 -4.839 3.844 1.00 79.25 178 PRO A O 1
ATOM 1384 N N . ILE A 1 179 ? -4.083 -2.589 3.967 1.00 84.69 179 ILE A N 1
ATOM 1385 C CA . ILE A 1 179 ? -4.232 -2.344 2.530 1.00 84.69 179 ILE A CA 1
ATOM 1386 C C . ILE A 1 179 ? -2.903 -1.832 1.986 1.00 84.69 179 ILE A C 1
ATOM 1388 O O . ILE A 1 179 ? -2.367 -0.836 2.484 1.00 84.69 179 ILE A O 1
ATOM 1392 N N . THR A 1 180 ? -2.365 -2.483 0.962 1.00 84.12 180 THR A N 1
ATOM 1393 C CA . THR A 1 180 ? -1.202 -1.995 0.219 1.00 84.12 180 THR A CA 1
ATOM 1394 C C . THR A 1 180 ? -1.668 -1.205 -0.996 1.00 84.12 180 THR A C 1
ATOM 1396 O O . THR A 1 180 ? -2.299 -1.747 -1.893 1.00 84.12 180 THR A O 1
ATOM 1399 N N . VAL A 1 181 ? -1.343 0.083 -1.041 1.00 89.06 181 VAL A N 1
ATOM 1400 C CA . VAL A 1 181 ? -1.593 0.940 -2.200 1.00 89.06 181 VAL A CA 1
ATOM 1401 C C . VAL A 1 181 ? -0.324 0.985 -3.038 1.00 89.06 181 VAL A C 1
ATOM 1403 O O . VAL A 1 181 ? 0.711 1.460 -2.568 1.00 89.06 181 VAL A O 1
ATOM 1406 N N . MET A 1 182 ? -0.399 0.478 -4.262 1.00 83.94 182 MET A N 1
ATOM 1407 C CA . MET A 1 182 ? 0.662 0.552 -5.259 1.00 83.94 182 MET A CA 1
ATOM 1408 C C . MET A 1 182 ? 0.441 1.791 -6.123 1.00 83.94 182 MET A C 1
ATOM 1410 O O . MET A 1 182 ? -0.608 1.941 -6.743 1.00 83.94 182 MET A O 1
ATOM 1414 N N . LEU A 1 183 ? 1.426 2.680 -6.124 1.00 83.50 183 LEU A N 1
ATOM 1415 C CA . LEU A 1 183 ? 1.455 3.918 -6.883 1.00 83.50 183 LEU A CA 1
ATOM 1416 C C . LEU A 1 183 ? 2.386 3.766 -8.067 1.00 83.50 183 LEU A C 1
ATOM 1418 O O . LEU A 1 183 ? 3.582 3.545 -7.883 1.00 83.50 183 LEU A O 1
ATOM 1422 N N . ASP A 1 184 ? 1.833 3.997 -9.249 1.00 65.75 184 ASP A N 1
ATOM 1423 C CA . ASP A 1 184 ? 2.580 4.112 -10.485 1.00 65.75 184 ASP A CA 1
ATOM 1424 C C . ASP A 1 184 ? 3.507 2.912 -10.680 1.00 65.75 184 ASP A C 1
ATOM 1426 O O . ASP A 1 184 ? 4.737 2.978 -10.528 1.00 65.75 184 ASP A O 1
ATOM 1430 N N . LYS A 1 185 ? 2.876 1.791 -11.036 1.00 49.78 185 LYS A N 1
ATOM 1431 C CA . LYS A 1 185 ? 3.571 0.856 -11.903 1.00 49.78 185 LYS A CA 1
ATOM 1432 C C . LYS A 1 185 ? 3.887 1.631 -13.184 1.00 49.78 185 LYS A C 1
ATOM 1434 O O . LYS A 1 185 ? 3.086 1.651 -14.115 1.00 49.78 185 LYS A O 1
ATOM 1439 N N . GLU A 1 186 ? 5.094 2.187 -13.244 1.00 42.00 186 GLU A N 1
ATOM 1440 C CA . GLU A 1 186 ? 5.812 2.150 -14.508 1.00 42.00 186 GLU A CA 1
ATOM 1441 C C . GLU A 1 186 ? 5.717 0.691 -14.980 1.00 42.00 186 GLU A C 1
ATOM 1443 O O . GLU A 1 186 ? 5.892 -0.233 -14.165 1.00 42.00 186 GLU A O 1
ATOM 1448 N N . PRO A 1 187 ? 5.329 0.455 -16.239 1.00 32.38 187 PRO A N 1
ATOM 1449 C CA . PRO A 1 187 ? 5.238 -0.886 -16.769 1.00 32.38 187 PRO A CA 1
ATOM 1450 C C . PRO A 1 187 ? 6.637 -1.474 -16.662 1.00 32.38 187 PRO A C 1
ATOM 1452 O O . PRO A 1 187 ? 7.541 -1.078 -17.366 1.00 32.38 187 PRO A O 1
ATOM 1455 N N . ASN A 1 188 ? 6.846 -2.354 -15.704 1.00 39.81 188 ASN A N 1
ATOM 1456 C CA . ASN A 1 188 ? 7.946 -3.304 -15.712 1.00 39.81 188 ASN A CA 1
ATOM 1457 C C . ASN A 1 188 ? 7.417 -4.615 -15.121 1.00 39.81 188 ASN A C 1
ATOM 1459 O O . ASN A 1 188 ? 8.109 -5.343 -14.412 1.00 39.81 188 ASN A O 1
ATOM 1463 N N . ASP A 1 189 ? 6.149 -4.929 -15.421 1.00 58.53 189 ASP A N 1
ATOM 1464 C CA . ASP A 1 189 ? 5.833 -6.328 -15.679 1.00 58.53 189 ASP A CA 1
ATOM 1465 C C . ASP A 1 189 ? 6.686 -6.692 -16.889 1.00 58.53 189 ASP A C 1
ATOM 1467 O O . ASP A 1 189 ? 6.561 -6.040 -17.923 1.00 58.53 189 ASP A O 1
ATOM 1471 N N . PHE A 1 190 ? 7.581 -7.671 -16.737 1.00 68.19 190 PHE A N 1
ATOM 1472 C CA . PHE A 1 190 ? 8.340 -8.225 -17.856 1.00 68.19 190 PHE A CA 1
ATOM 1473 C C . PHE A 1 190 ? 7.375 -8.383 -19.043 1.00 68.19 190 PHE A C 1
ATOM 1475 O O . PHE A 1 190 ? 6.381 -9.103 -18.873 1.00 68.19 190 PHE A O 1
ATOM 1482 N N . PRO A 1 191 ? 7.575 -7.691 -20.183 1.00 73.31 191 PRO A N 1
ATOM 1483 C CA . PRO A 1 191 ? 6.532 -7.561 -21.190 1.00 73.31 191 PRO A CA 1
ATOM 1484 C C . PRO A 1 191 ? 6.113 -8.941 -21.673 1.00 73.31 191 PRO A C 1
ATOM 1486 O O . PRO A 1 191 ? 6.880 -9.635 -22.333 1.00 73.31 191 PRO A O 1
ATOM 1489 N N . THR A 1 192 ? 4.911 -9.370 -21.294 1.00 78.56 192 THR A N 1
ATOM 1490 C CA . THR A 1 192 ? 4.450 -10.739 -21.530 1.00 78.56 192 THR A CA 1
ATOM 1491 C C . THR A 1 192 ? 3.098 -10.716 -22.210 1.00 78.56 192 THR A C 1
ATOM 1493 O O . THR A 1 192 ? 2.162 -10.076 -21.731 1.00 78.56 192 THR A O 1
ATOM 1496 N N . ARG A 1 193 ? 2.977 -11.428 -23.329 1.00 77.50 193 ARG A N 1
ATOM 1497 C CA . ARG A 1 193 ? 1.740 -11.555 -24.103 1.00 77.50 193 ARG A CA 1
ATOM 1498 C C . ARG A 1 193 ? 1.349 -13.018 -24.229 1.00 77.50 193 ARG A C 1
ATOM 1500 O O . ARG A 1 193 ? 2.179 -13.881 -24.488 1.00 77.50 193 ARG A O 1
ATOM 1507 N N . VAL A 1 194 ? 0.063 -13.300 -24.078 1.00 81.62 194 VAL A N 1
ATOM 1508 C CA . VAL A 1 194 ? -0.504 -14.629 -24.316 1.00 81.62 194 VAL A CA 1
ATOM 1509 C C . VAL A 1 194 ? -1.165 -14.610 -25.686 1.00 81.62 194 VAL A C 1
ATOM 1511 O O . VAL A 1 194 ? -2.128 -13.874 -25.886 1.00 81.62 194 VAL A O 1
ATOM 1514 N N . ILE A 1 195 ? -0.658 -15.403 -26.628 1.00 78.81 195 ILE A N 1
ATOM 1515 C CA . ILE A 1 195 ? -1.223 -15.497 -27.980 1.00 78.81 195 ILE A CA 1
ATOM 1516 C C . ILE A 1 195 ? -1.262 -16.959 -28.448 1.00 78.81 195 ILE A C 1
ATOM 1518 O O . ILE A 1 195 ? -0.402 -17.750 -28.054 1.00 78.81 195 ILE A O 1
ATOM 1522 N N . PRO A 1 196 ? -2.220 -17.341 -29.307 1.00 80.62 196 PRO A N 1
ATOM 1523 C CA . PRO A 1 196 ? -2.175 -18.632 -29.980 1.00 80.62 196 PRO A CA 1
ATOM 1524 C C . PRO A 1 196 ? -1.067 -18.612 -31.038 1.00 80.62 196 PRO A C 1
ATOM 1526 O O . PRO A 1 196 ? -1.021 -17.708 -31.869 1.00 80.62 196 PRO A O 1
ATOM 1529 N N . PHE A 1 197 ? -0.161 -19.592 -31.040 1.00 85.00 197 PHE A N 1
ATOM 1530 C CA . PHE A 1 197 ? 0.836 -19.686 -32.115 1.00 85.00 197 PHE A CA 1
ATOM 1531 C C . PHE A 1 197 ? 0.189 -20.371 -33.331 1.00 85.00 197 PHE A C 1
ATOM 1533 O O . PHE A 1 197 ? -0.426 -21.429 -33.190 1.00 85.00 197 PHE A O 1
ATOM 1540 N N . GLU A 1 198 ? 0.308 -19.764 -34.520 1.00 71.06 198 GLU A N 1
ATOM 1541 C CA . GLU A 1 198 ? -0.460 -20.127 -35.732 1.00 71.06 198 GLU A CA 1
ATOM 1542 C C . GLU A 1 198 ? -0.114 -21.500 -36.336 1.00 71.06 198 GLU A C 1
ATOM 1544 O O . GLU A 1 198 ? -0.860 -22.044 -37.149 1.00 71.06 198 GLU A O 1
ATOM 1549 N N . SER A 1 199 ? 1.002 -22.105 -35.936 1.00 60.84 199 SER A N 1
ATOM 1550 C CA . SER A 1 199 ? 1.404 -23.416 -36.436 1.00 60.84 199 SER A CA 1
ATOM 1551 C C . SER A 1 199 ? 0.780 -24.526 -35.592 1.00 60.84 199 SER A C 1
ATOM 1553 O O . SER A 1 199 ? 1.114 -24.694 -34.420 1.00 60.84 199 SER A O 1
ATOM 1555 N N . SER A 1 200 ? -0.035 -25.373 -36.226 1.00 49.06 200 SER A N 1
ATOM 1556 C CA . SER A 1 200 ? -0.536 -26.650 -35.685 1.00 49.06 200 SER A CA 1
ATOM 1557 C C . SER A 1 200 ? 0.573 -27.660 -35.323 1.00 49.06 200 SER A C 1
ATOM 1559 O O . SER A 1 200 ? 0.283 -28.759 -34.855 1.00 49.06 200 SER A O 1
ATOM 1561 N N . LYS A 1 201 ? 1.848 -27.286 -35.517 1.00 51.56 201 LYS A N 1
ATOM 1562 C CA . LYS A 1 201 ? 3.060 -28.010 -35.106 1.00 51.56 201 LYS A CA 1
ATOM 1563 C C . LYS A 1 201 ? 3.970 -27.198 -34.173 1.00 51.56 201 LYS A C 1
ATOM 1565 O O . LYS A 1 201 ? 5.096 -27.615 -33.908 1.00 51.56 201 LYS A O 1
ATOM 1570 N N . SER A 1 202 ? 3.536 -26.035 -33.688 1.00 56.97 202 SER A N 1
ATOM 1571 C CA . SER A 1 202 ? 4.307 -25.264 -32.716 1.00 56.97 202 SER A CA 1
ATOM 1572 C C . SER A 1 202 ? 4.230 -25.943 -31.348 1.00 56.97 202 SER A C 1
ATOM 1574 O O . SER A 1 202 ? 3.343 -25.675 -30.541 1.00 56.97 202 SER A O 1
ATOM 1576 N N . HIS A 1 203 ? 5.187 -26.832 -31.086 1.00 67.25 203 HIS A N 1
ATOM 1577 C CA . HIS A 1 203 ? 5.439 -27.400 -29.760 1.00 67.25 203 HIS A CA 1
ATOM 1578 C C . HIS A 1 203 ? 6.071 -26.387 -28.791 1.00 67.25 203 HIS A C 1
ATOM 1580 O O . HIS A 1 203 ? 6.380 -26.735 -27.656 1.00 67.25 203 HIS A O 1
ATOM 1586 N N . LEU A 1 204 ? 6.300 -25.144 -29.225 1.00 83.00 204 LEU A N 1
ATOM 1587 C CA . LEU A 1 204 ? 6.903 -24.119 -28.387 1.00 83.00 204 LEU A CA 1
ATOM 1588 C C . LEU A 1 204 ? 5.862 -23.592 -27.408 1.00 83.00 204 LEU A C 1
ATOM 1590 O O . LEU A 1 204 ? 4.817 -23.070 -27.796 1.00 83.00 204 LEU A O 1
ATOM 1594 N N . LEU A 1 205 ? 6.167 -23.750 -26.127 1.00 87.56 205 LEU A N 1
ATOM 1595 C CA . LEU A 1 205 ? 5.368 -23.229 -25.028 1.00 87.56 205 LEU A CA 1
ATOM 1596 C C . LEU A 1 205 ? 5.486 -21.704 -24.913 1.00 87.56 205 LEU A C 1
ATOM 1598 O O . LEU A 1 205 ? 4.528 -21.036 -24.534 1.00 87.56 205 LEU A O 1
ATOM 1602 N N . TRP A 1 206 ? 6.651 -21.161 -25.246 1.00 91.81 206 TRP A N 1
ATOM 1603 C CA . TRP A 1 206 ? 6.933 -19.739 -25.180 1.00 91.81 206 TRP A CA 1
ATOM 1604 C C . TRP A 1 206 ? 7.990 -19.352 -26.219 1.00 91.81 206 TRP A C 1
ATOM 1606 O O . TRP A 1 206 ? 8.670 -20.220 -26.769 1.00 91.81 206 TRP A O 1
ATOM 1616 N N . LYS A 1 207 ? 8.105 -18.057 -26.507 1.00 91.12 207 LYS A N 1
ATOM 1617 C CA . LYS A 1 207 ? 9.209 -17.466 -27.277 1.00 91.12 207 LYS A CA 1
ATOM 1618 C C . LYS A 1 207 ? 9.514 -16.074 -26.743 1.00 91.12 207 LYS A C 1
ATOM 1620 O O . LYS A 1 207 ? 8.606 -15.394 -26.275 1.00 91.12 207 LYS A O 1
ATOM 1625 N N . LEU A 1 208 ? 10.764 -15.650 -26.842 1.00 92.75 208 LEU A N 1
ATOM 1626 C CA . LEU A 1 208 ? 11.171 -14.283 -26.551 1.00 92.75 208 LEU A CA 1
ATOM 1627 C C . LEU A 1 208 ? 11.445 -13.561 -27.871 1.00 92.75 208 LEU A C 1
ATOM 1629 O O . LEU A 1 208 ? 12.213 -14.053 -28.694 1.00 92.75 208 LEU A O 1
ATOM 1633 N N . GLU A 1 209 ? 10.828 -12.403 -28.065 1.00 91.00 209 GLU A N 1
ATOM 1634 C CA . GLU A 1 209 ? 11.176 -11.486 -29.147 1.00 91.00 209 GLU A CA 1
ATOM 1635 C C . GLU A 1 209 ? 11.948 -10.308 -28.570 1.00 91.00 209 GLU A C 1
ATOM 1637 O O . GLU A 1 209 ? 11.609 -9.778 -27.509 1.00 91.00 209 GLU A O 1
ATOM 1642 N N . THR A 1 210 ? 13.025 -9.946 -29.261 1.00 92.25 210 THR A N 1
ATOM 1643 C CA . THR A 1 210 ? 13.895 -8.839 -28.884 1.00 92.25 210 THR A CA 1
ATOM 1644 C C . THR A 1 210 ? 14.274 -8.038 -30.119 1.00 92.25 210 THR A C 1
ATOM 1646 O O . THR A 1 210 ? 14.889 -8.579 -31.040 1.00 92.25 210 THR A O 1
ATOM 1649 N N . GLU A 1 211 ? 13.962 -6.751 -30.125 1.00 90.94 211 GLU A N 1
ATOM 1650 C CA . GLU A 1 211 ? 14.254 -5.841 -31.228 1.00 90.94 211 GLU A CA 1
ATOM 1651 C C . GLU A 1 211 ? 14.660 -4.476 -30.673 1.00 90.94 211 GLU A C 1
ATOM 1653 O O . GLU A 1 211 ? 13.856 -3.778 -30.074 1.00 90.94 211 GLU A O 1
ATOM 1658 N N . TRP A 1 212 ? 15.927 -4.114 -30.856 1.00 92.50 212 TRP A N 1
ATOM 1659 C CA . TRP A 1 212 ? 16.479 -2.806 -30.514 1.00 92.50 212 TRP A CA 1
ATOM 1660 C C . TRP A 1 212 ? 17.587 -2.464 -31.512 1.00 92.50 212 TRP A C 1
ATOM 1662 O O . TRP A 1 212 ? 18.198 -3.353 -32.108 1.00 92.50 212 TRP A O 1
ATOM 1672 N N . THR A 1 213 ? 17.842 -1.174 -31.692 1.00 90.50 213 THR A N 1
ATOM 1673 C CA . THR A 1 213 ? 18.947 -0.624 -32.486 1.00 90.50 213 THR A CA 1
ATOM 1674 C C . THR A 1 213 ? 20.112 -0.198 -31.591 1.00 90.50 213 THR A C 1
ATOM 1676 O O . THR A 1 213 ? 21.266 -0.459 -31.920 1.00 90.50 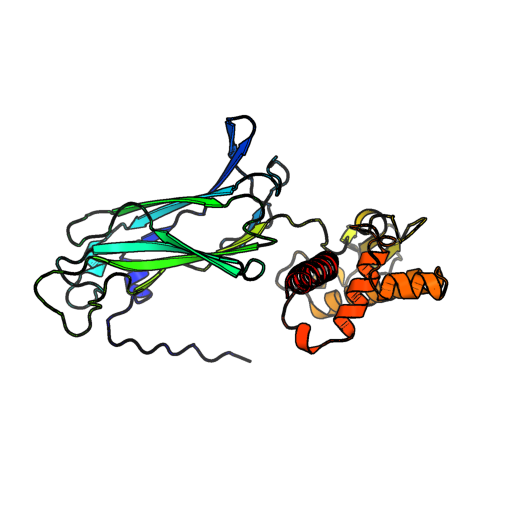213 THR A O 1
ATOM 1679 N N . ASP A 1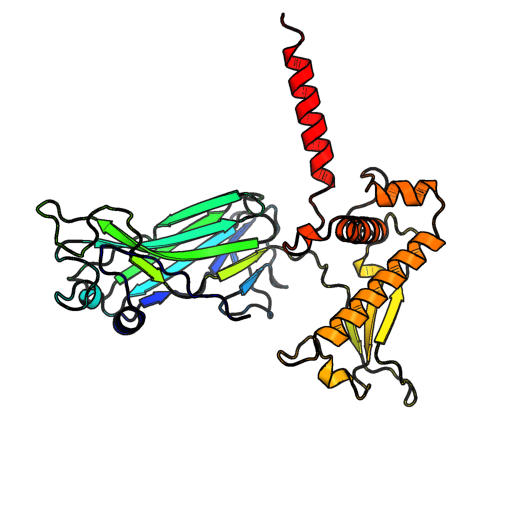 214 ? 19.817 0.437 -30.456 1.00 91.44 214 ASP A N 1
ATOM 1680 C CA . ASP A 1 214 ? 20.773 0.864 -29.438 1.00 91.44 214 ASP A CA 1
ATOM 1681 C C . ASP A 1 214 ? 20.199 0.569 -28.039 1.00 91.44 214 ASP A C 1
ATOM 1683 O O . ASP A 1 214 ? 19.368 1.327 -27.531 1.00 91.44 214 ASP A O 1
ATOM 1687 N N . PRO A 1 215 ? 20.645 -0.502 -27.361 1.00 91.56 215 PRO A N 1
ATOM 1688 C CA . PRO A 1 215 ? 20.074 -0.899 -26.077 1.00 91.56 215 PRO A CA 1
ATOM 1689 C C . PRO A 1 215 ? 20.382 0.092 -24.947 1.00 91.56 215 PRO A C 1
ATOM 1691 O O . PRO A 1 215 ? 19.776 -0.016 -23.884 1.00 91.56 215 PRO A O 1
ATOM 1694 N N . PHE A 1 216 ? 21.288 1.062 -25.135 1.00 87.31 216 PHE A N 1
ATOM 1695 C CA . PHE A 1 216 ? 21.485 2.153 -24.173 1.00 87.31 216 PHE A CA 1
ATOM 1696 C C . PHE A 1 216 ? 20.328 3.149 -24.129 1.00 87.31 216 PHE A C 1
ATOM 1698 O O . PHE A 1 216 ? 20.198 3.855 -23.131 1.00 87.31 216 PHE A O 1
ATOM 1705 N N . LYS A 1 217 ? 19.509 3.194 -25.183 1.00 81.56 217 LYS A N 1
ATOM 1706 C CA . LYS A 1 217 ? 18.451 4.194 -25.371 1.00 81.56 217 LYS A CA 1
ATOM 1707 C C . LYS A 1 217 ? 17.087 3.563 -25.573 1.00 81.56 217 LYS A C 1
ATOM 1709 O O . LYS A 1 217 ? 16.092 4.046 -25.049 1.00 81.56 217 LYS A O 1
ATOM 1714 N N . ASP A 1 218 ? 17.043 2.465 -26.320 1.00 77.44 218 ASP A N 1
ATOM 1715 C CA . ASP A 1 218 ? 15.784 1.839 -26.684 1.00 77.44 218 ASP A CA 1
ATOM 1716 C C . ASP A 1 218 ? 15.073 1.274 -25.451 1.00 77.44 218 ASP A C 1
ATOM 1718 O O . ASP A 1 218 ? 15.651 0.542 -24.639 1.00 77.44 218 ASP A O 1
ATOM 1722 N N . SER A 1 219 ? 13.796 1.638 -25.334 1.00 78.38 219 SER A N 1
ATOM 1723 C CA . SER A 1 219 ? 12.894 1.269 -24.244 1.00 78.38 219 SER A CA 1
ATOM 1724 C C . SER A 1 219 ? 12.783 -0.247 -24.110 1.00 78.38 219 SER A C 1
ATOM 1726 O O . SER A 1 219 ? 12.477 -0.951 -25.075 1.00 78.38 219 SER A O 1
ATOM 1728 N N . PHE A 1 220 ? 12.977 -0.764 -22.898 1.00 79.44 220 PHE A N 1
ATOM 1729 C CA . PHE A 1 220 ? 12.873 -2.190 -22.600 1.00 79.44 220 PHE A CA 1
ATOM 1730 C C . PHE A 1 220 ? 11.490 -2.754 -22.948 1.00 79.44 220 PHE A C 1
ATOM 1732 O O . PHE A 1 220 ? 11.396 -3.835 -23.526 1.00 79.44 220 PHE A O 1
ATOM 1739 N N . ASN A 1 221 ? 10.421 -2.014 -22.643 1.00 72.56 221 ASN A N 1
ATOM 1740 C CA . ASN A 1 221 ? 9.048 -2.473 -22.871 1.00 72.56 221 ASN A CA 1
ATOM 1741 C C . ASN A 1 221 ? 8.660 -2.542 -24.346 1.00 72.56 221 ASN A C 1
ATOM 1743 O O . ASN A 1 221 ? 7.799 -3.342 -24.713 1.00 72.56 221 ASN A O 1
ATOM 1747 N N . ASP A 1 222 ? 9.284 -1.705 -25.169 1.00 76.94 222 ASP A N 1
ATOM 1748 C CA . ASP A 1 222 ? 9.049 -1.682 -26.611 1.00 76.94 222 ASP A CA 1
ATOM 1749 C C . ASP A 1 222 ? 9.961 -2.675 -27.337 1.00 76.94 222 ASP A C 1
ATOM 1751 O O . ASP A 1 222 ? 9.584 -3.226 -28.368 1.00 76.94 222 ASP A O 1
ATOM 1755 N N . SER A 1 223 ? 11.135 -2.943 -26.761 1.00 82.31 223 SER A N 1
ATOM 1756 C CA . SER A 1 223 ? 12.185 -3.747 -27.386 1.00 82.31 223 SER A CA 1
ATOM 1757 C C . SER A 1 223 ? 12.148 -5.226 -27.015 1.00 82.31 223 SER A C 1
ATOM 1759 O O . SER A 1 223 ? 12.843 -6.032 -27.631 1.00 82.31 223 SER A O 1
ATOM 1761 N N . VAL A 1 224 ? 11.403 -5.609 -25.980 1.00 84.38 224 VAL A N 1
ATOM 1762 C CA . VAL A 1 224 ? 11.379 -6.975 -25.448 1.00 84.38 224 VAL A CA 1
ATOM 1763 C C . VAL A 1 224 ? 9.942 -7.432 -25.284 1.00 84.38 224 VAL A C 1
ATOM 1765 O O . VAL A 1 224 ? 9.128 -6.718 -24.711 1.00 84.38 224 VAL A O 1
ATOM 1768 N N . CYS A 1 225 ? 9.623 -8.650 -25.726 1.00 85.62 225 CYS A N 1
ATOM 1769 C CA . CYS A 1 225 ? 8.349 -9.280 -25.397 1.00 85.62 225 CYS A CA 1
ATOM 1770 C C . CYS A 1 225 ? 8.452 -10.806 -25.296 1.00 85.62 225 CYS A C 1
ATOM 1772 O O . CYS A 1 225 ? 8.842 -11.495 -26.239 1.00 85.62 225 CYS A O 1
ATOM 1774 N N . LEU A 1 226 ? 8.062 -11.353 -24.145 1.00 86.62 226 LEU A N 1
ATOM 1775 C CA . LEU A 1 226 ? 7.842 -12.778 -23.939 1.00 86.62 226 LEU A CA 1
ATOM 1776 C C . LEU A 1 226 ? 6.438 -13.153 -24.405 1.00 86.62 226 LEU A C 1
ATOM 1778 O O . LEU A 1 226 ? 5.436 -12.661 -23.895 1.00 86.62 226 LEU A O 1
ATOM 1782 N N . PHE A 1 227 ? 6.346 -14.096 -25.326 1.00 86.50 227 PHE A N 1
ATOM 1783 C CA . PHE A 1 227 ? 5.078 -14.656 -25.759 1.00 86.50 227 PHE A CA 1
ATOM 1784 C C . PHE A 1 227 ? 4.874 -16.034 -25.144 1.00 86.50 227 PHE A C 1
ATOM 1786 O O . PHE A 1 227 ? 5.715 -16.915 -25.308 1.00 86.50 227 PHE A O 1
ATOM 1793 N N . LEU A 1 228 ? 3.732 -16.242 -24.495 1.00 87.06 228 LEU A N 1
ATOM 1794 C CA . LEU A 1 228 ? 3.266 -17.546 -24.028 1.00 87.06 228 LEU A CA 1
ATOM 1795 C C . LEU A 1 228 ? 2.226 -18.091 -25.010 1.00 87.06 228 LEU A C 1
ATOM 1797 O O . LEU A 1 228 ? 1.272 -17.399 -25.370 1.00 87.06 228 LEU A O 1
ATOM 1801 N N . ASN A 1 229 ? 2.411 -19.338 -25.438 1.00 87.50 229 ASN A N 1
ATOM 1802 C CA . ASN A 1 229 ? 1.556 -19.980 -26.426 1.00 87.50 229 ASN A CA 1
ATOM 1803 C C . ASN A 1 229 ? 0.286 -20.531 -25.775 1.00 87.50 229 ASN A C 1
ATOM 1805 O O . ASN A 1 229 ? 0.331 -21.582 -25.134 1.00 87.50 229 ASN A O 1
ATOM 1809 N N . SER A 1 230 ? -0.858 -19.884 -25.998 1.00 84.44 230 SER A N 1
ATOM 1810 C CA . SER A 1 230 ? -2.139 -20.355 -25.453 1.00 84.44 230 SER A CA 1
ATOM 1811 C C . SER A 1 230 ? -2.622 -21.684 -26.046 1.00 84.44 230 SER A C 1
ATOM 1813 O O . SER A 1 230 ? -3.419 -22.369 -25.409 1.00 84.44 230 SER A O 1
ATOM 1815 N N . ASN A 1 231 ? -2.115 -22.091 -27.218 1.00 84.94 231 ASN A N 1
ATOM 1816 C CA . ASN A 1 231 ? -2.442 -23.377 -27.847 1.00 84.94 231 ASN A CA 1
ATOM 1817 C C . ASN A 1 231 ? -1.617 -24.551 -27.287 1.00 84.94 231 ASN A C 1
ATOM 1819 O O . ASN A 1 231 ? -1.858 -25.703 -27.652 1.00 84.94 231 ASN A O 1
ATOM 1823 N N . HIS A 1 232 ? -0.613 -24.296 -26.442 1.00 86.00 232 HIS A N 1
ATOM 1824 C CA . HIS A 1 232 ? 0.248 -25.353 -25.920 1.00 86.00 232 HIS A CA 1
ATOM 1825 C C . HIS A 1 232 ? -0.440 -26.125 -24.780 1.00 86.00 232 HIS A C 1
ATOM 1827 O O . HIS A 1 232 ? -1.004 -25.527 -23.869 1.00 86.00 232 HIS A O 1
ATOM 1833 N N . GLN A 1 233 ? -0.321 -27.459 -24.749 1.00 83.19 233 GLN A N 1
ATOM 1834 C CA . GLN A 1 233 ? -0.990 -28.311 -23.746 1.00 83.19 233 GLN A CA 1
ATOM 1835 C C . GLN A 1 233 ? -0.643 -27.943 -22.290 1.00 83.19 233 GLN A C 1
ATOM 1837 O O . GLN A 1 233 ? -1.461 -28.098 -21.389 1.00 83.19 233 GLN A O 1
ATOM 1842 N N . ARG A 1 234 ? 0.575 -27.444 -22.051 1.00 81.25 234 ARG A N 1
ATOM 1843 C CA . ARG A 1 234 ? 1.038 -26.990 -20.723 1.00 81.25 234 ARG A CA 1
ATOM 1844 C C . ARG A 1 234 ? 0.698 -25.532 -20.395 1.00 81.25 234 ARG A C 1
ATOM 1846 O O . ARG A 1 234 ? 1.070 -25.053 -19.328 1.00 81.25 234 ARG A O 1
ATOM 1853 N N . PHE A 1 235 ? 0.019 -24.810 -21.285 1.00 83.19 235 PHE A N 1
ATOM 1854 C CA . PHE A 1 235 ? -0.320 -23.410 -21.041 1.00 83.19 235 PHE A CA 1
ATOM 1855 C C . PHE A 1 235 ? -1.284 -23.245 -19.863 1.00 83.19 235 PHE A C 1
ATOM 1857 O O . PHE A 1 235 ? -1.089 -22.353 -19.046 1.00 83.19 235 PHE A O 1
ATOM 1864 N N . GLU A 1 236 ? -2.279 -24.126 -19.708 1.00 77.94 236 GLU A N 1
ATOM 1865 C CA . GLU A 1 236 ? -3.245 -24.011 -18.604 1.00 77.94 236 GLU A CA 1
ATOM 1866 C C . GLU A 1 236 ? -2.586 -24.047 -17.219 1.00 77.94 236 GLU A C 1
ATOM 1868 O O . GLU A 1 236 ? -3.019 -23.329 -16.315 1.00 77.94 236 GLU A O 1
ATOM 1873 N N . SER A 1 237 ? -1.520 -24.838 -17.059 1.00 76.12 237 SER A N 1
ATOM 1874 C CA . SER A 1 237 ? -0.716 -24.868 -15.833 1.00 76.12 237 SER A CA 1
ATOM 1875 C C . SER A 1 237 ? 0.160 -23.629 -15.654 1.00 76.12 237 SER A C 1
ATOM 1877 O O . SER A 1 237 ? 0.569 -23.356 -14.538 1.00 76.12 237 SER A O 1
ATOM 1879 N N . LEU A 1 238 ? 0.436 -22.867 -16.711 1.00 70.75 238 LEU A N 1
ATOM 1880 C CA . LEU A 1 238 ? 1.353 -21.722 -16.709 1.00 70.75 238 LEU A CA 1
ATOM 1881 C C . LEU A 1 238 ? 0.650 -20.374 -16.855 1.00 70.75 238 LEU A C 1
ATOM 1883 O O . LEU A 1 238 ? 1.318 -19.342 -16.869 1.00 70.75 238 LEU A O 1
ATOM 1887 N N . ASN A 1 239 ? -0.681 -20.375 -16.967 1.00 69.00 239 ASN A N 1
ATOM 1888 C CA . ASN A 1 239 ? -1.458 -19.163 -17.148 1.00 69.00 239 ASN A CA 1
ATOM 1889 C C . ASN A 1 239 ? -1.193 -18.192 -15.974 1.00 69.00 239 ASN A C 1
ATOM 1891 O O . ASN A 1 239 ? -1.593 -18.498 -14.843 1.00 69.00 239 ASN A O 1
ATOM 1895 N N . PRO A 1 240 ? -0.568 -17.022 -16.225 1.00 59.75 240 PRO A N 1
ATOM 1896 C CA . PRO A 1 240 ? -0.218 -16.059 -15.181 1.00 59.75 240 PRO A CA 1
ATOM 1897 C C . PRO A 1 240 ? -1.429 -15.545 -14.391 1.00 59.75 240 PRO A C 1
ATOM 1899 O O . PRO A 1 240 ? -1.277 -15.107 -13.251 1.00 59.75 240 PRO A O 1
ATOM 1902 N N . GLU A 1 241 ? -2.625 -15.625 -14.981 1.00 59.59 241 GLU A N 1
ATOM 1903 C CA . GLU A 1 241 ? -3.888 -15.160 -14.404 1.00 59.59 241 GLU A CA 1
ATOM 1904 C C . GLU A 1 241 ? -4.537 -16.183 -13.453 1.00 59.59 241 GLU A C 1
ATOM 1906 O O . GLU A 1 241 ? -5.457 -15.847 -12.704 1.00 59.59 241 GLU A O 1
ATOM 1911 N N . ARG A 1 242 ? -4.068 -17.442 -13.429 1.00 59.16 242 ARG A N 1
ATOM 1912 C CA . ARG A 1 242 ? -4.591 -18.470 -12.516 1.00 59.16 242 ARG A CA 1
ATOM 1913 C C . ARG A 1 242 ? -3.846 -18.479 -11.180 1.00 59.16 242 ARG A C 1
ATOM 1915 O O . ARG A 1 242 ? -2.635 -18.671 -11.121 1.00 59.16 242 ARG A O 1
ATOM 1922 N N . LYS A 1 243 ? -4.606 -18.417 -10.078 1.00 47.75 243 LYS A N 1
ATOM 1923 C CA . LYS A 1 243 ? -4.082 -18.509 -8.697 1.00 47.75 243 LYS A CA 1
ATOM 1924 C C . LYS A 1 243 ? -3.408 -19.852 -8.366 1.00 47.75 243 LYS A C 1
ATOM 1926 O O . LYS A 1 243 ? -2.581 -19.896 -7.465 1.00 47.75 243 LYS A O 1
ATOM 1931 N N . SER A 1 244 ? -3.751 -20.931 -9.075 1.00 52.56 244 SER A N 1
ATOM 1932 C CA . SER A 1 244 ? -3.239 -22.294 -8.846 1.00 52.56 244 SER A CA 1
ATOM 1933 C C . SER A 1 244 ? -2.269 -22.788 -9.928 1.00 52.56 244 SER A C 1
ATOM 1935 O O . SER A 1 244 ? -2.099 -23.997 -10.078 1.00 52.56 244 SER A O 1
ATOM 1937 N N . GLY A 1 245 ? -1.699 -21.885 -10.732 1.00 61.59 245 GLY A N 1
ATOM 1938 C CA . GLY A 1 245 ? -0.709 -22.240 -11.752 1.00 61.59 245 GLY A CA 1
ATOM 1939 C C . GLY A 1 245 ? 0.637 -22.677 -11.159 1.00 61.59 245 GLY A C 1
ATOM 1940 O O . GLY A 1 245 ? 0.974 -22.341 -10.023 1.00 61.59 245 GLY A O 1
ATOM 1941 N N . ASP A 1 246 ? 1.423 -23.401 -11.949 1.00 72.81 246 ASP A N 1
ATOM 1942 C CA . ASP A 1 246 ? 2.802 -23.786 -11.665 1.00 72.81 246 ASP A CA 1
ATOM 1943 C C . ASP A 1 246 ? 3.725 -22.562 -11.770 1.00 72.81 246 ASP A C 1
ATOM 1945 O O . ASP A 1 246 ? 4.268 -22.212 -12.821 1.00 72.81 246 ASP A O 1
ATOM 1949 N N . ARG A 1 247 ? 3.861 -21.865 -10.639 1.00 71.38 247 ARG A N 1
ATOM 1950 C CA . ARG A 1 247 ? 4.682 -20.656 -10.520 1.00 71.38 247 ARG A CA 1
ATOM 1951 C C . ARG A 1 247 ? 6.176 -20.945 -10.667 1.00 71.38 247 ARG A C 1
ATOM 1953 O O . ARG A 1 247 ? 6.909 -20.022 -11.013 1.00 71.38 247 ARG A O 1
ATOM 1960 N N . TRP A 1 248 ? 6.625 -22.175 -10.415 1.00 73.50 248 TRP A N 1
ATOM 1961 C CA . TRP A 1 248 ? 8.036 -22.540 -10.550 1.00 73.50 248 TRP A CA 1
ATOM 1962 C C . TRP A 1 248 ? 8.431 -22.632 -12.013 1.00 73.50 248 TRP A C 1
ATOM 1964 O O . TRP A 1 248 ? 9.353 -21.936 -12.425 1.00 73.50 248 TRP A O 1
ATOM 1974 N N . ALA A 1 249 ? 7.675 -23.386 -12.810 1.00 75.81 249 ALA A N 1
ATOM 1975 C CA . ALA A 1 249 ? 7.932 -23.488 -14.242 1.00 75.81 249 ALA A CA 1
ATOM 1976 C C . ALA A 1 249 ? 7.806 -22.122 -14.943 1.00 75.81 249 ALA A C 1
ATOM 1978 O O . ALA A 1 249 ? 8.601 -21.789 -15.817 1.00 75.81 249 ALA A O 1
ATOM 1979 N N . LEU A 1 250 ? 6.863 -21.273 -14.515 1.00 79.81 250 LEU A N 1
ATOM 1980 C CA . LEU A 1 250 ? 6.776 -19.900 -15.017 1.00 79.81 250 LEU A CA 1
ATOM 1981 C C . LEU A 1 250 ? 8.004 -19.056 -14.619 1.00 79.81 250 LEU A C 1
ATOM 1983 O O . LEU A 1 250 ? 8.505 -18.282 -15.431 1.00 79.81 250 LEU A O 1
ATOM 1987 N N . SER A 1 251 ? 8.514 -19.216 -13.395 1.00 77.19 251 SER A N 1
ATOM 1988 C CA . SER A 1 251 ? 9.740 -18.544 -12.944 1.00 77.19 251 SER A CA 1
ATOM 1989 C C . SER A 1 251 ? 10.974 -18.980 -13.736 1.00 77.19 251 SER A C 1
ATOM 1991 O O . SER A 1 251 ? 11.837 -18.143 -13.991 1.00 77.19 251 SER A O 1
ATOM 1993 N N . GLU A 1 252 ? 11.071 -20.255 -14.120 1.00 82.81 252 GLU A N 1
ATOM 1994 C CA . GLU A 1 252 ? 12.159 -20.763 -14.966 1.00 82.81 252 GLU A CA 1
ATOM 1995 C C . GLU A 1 252 ? 12.128 -20.116 -16.354 1.00 82.81 252 GLU A C 1
ATOM 1997 O O . GLU A 1 252 ? 13.158 -19.634 -16.818 1.00 82.81 252 GLU A O 1
ATOM 2002 N N . ILE A 1 253 ? 10.943 -20.001 -16.964 1.00 86.88 253 ILE A N 1
ATOM 2003 C CA . ILE A 1 253 ? 10.762 -19.330 -18.262 1.00 86.88 253 ILE A CA 1
ATOM 2004 C C . ILE A 1 253 ? 11.229 -17.872 -18.196 1.00 86.88 253 ILE A C 1
ATOM 2006 O O . ILE A 1 253 ? 11.963 -17.415 -19.070 1.00 86.88 253 ILE A O 1
ATOM 2010 N N . TYR A 1 254 ? 10.838 -17.135 -17.151 1.00 84.50 254 TYR A N 1
ATOM 2011 C CA . TYR A 1 254 ? 11.297 -15.756 -16.977 1.00 84.50 254 TYR A CA 1
ATOM 2012 C C . TYR A 1 254 ? 12.810 -15.675 -16.767 1.00 84.50 254 TYR A C 1
ATOM 2014 O O . TYR A 1 254 ? 13.456 -14.822 -17.369 1.00 84.50 254 TYR A O 1
ATOM 2022 N N . ALA A 1 255 ? 13.387 -16.553 -15.942 1.00 83.81 255 ALA A N 1
ATOM 2023 C CA . ALA A 1 255 ? 14.828 -16.578 -15.709 1.00 83.81 255 ALA A CA 1
ATOM 2024 C C . ALA A 1 255 ? 15.610 -16.850 -17.004 1.00 83.81 255 ALA A C 1
ATOM 2026 O O . ALA A 1 255 ? 16.611 -16.184 -17.269 1.00 83.81 255 ALA A O 1
ATOM 2027 N N . GLU A 1 256 ? 15.127 -17.776 -17.833 1.00 89.56 256 GLU A N 1
ATOM 2028 C CA . GLU A 1 256 ? 15.722 -18.088 -19.130 1.00 89.56 256 GLU A CA 1
ATOM 2029 C C . GLU A 1 256 ? 15.588 -16.919 -20.116 1.00 89.56 256 GLU A C 1
ATOM 2031 O O . GLU A 1 256 ? 16.556 -16.564 -20.785 1.00 89.56 256 GLU A O 1
ATOM 2036 N N . ALA A 1 257 ? 14.432 -16.251 -20.155 1.00 90.12 257 ALA A N 1
ATOM 2037 C CA . ALA A 1 257 ? 14.234 -15.059 -20.977 1.00 90.12 257 ALA A CA 1
ATOM 2038 C C . ALA A 1 257 ? 15.169 -13.907 -20.563 1.00 90.12 257 ALA A C 1
ATOM 2040 O O . ALA A 1 257 ? 15.793 -13.277 -21.415 1.00 90.12 257 ALA A O 1
ATOM 2041 N N . ILE A 1 258 ? 15.321 -13.660 -19.258 1.00 88.81 258 ILE A N 1
ATOM 2042 C CA . ILE A 1 258 ? 16.264 -12.667 -18.723 1.00 88.81 258 ILE A CA 1
ATOM 2043 C C . ILE A 1 258 ? 17.696 -13.003 -19.146 1.00 88.81 258 ILE A C 1
ATOM 2045 O O . ILE A 1 258 ? 18.426 -12.117 -19.589 1.00 88.81 258 ILE A O 1
ATOM 2049 N N . LEU A 1 259 ? 18.097 -14.272 -19.028 1.00 90.38 259 LEU A N 1
ATOM 2050 C CA . LEU A 1 259 ? 19.430 -14.716 -19.423 1.00 90.38 259 LEU A CA 1
ATOM 2051 C C . LEU A 1 259 ? 19.688 -14.454 -20.913 1.00 90.38 259 LEU A C 1
ATOM 2053 O O . LEU A 1 259 ? 20.721 -13.879 -21.243 1.00 90.38 259 LEU A O 1
ATOM 2057 N N . GLN A 1 260 ? 18.732 -14.778 -21.788 1.00 93.75 260 GLN A N 1
ATOM 2058 C CA . GLN A 1 260 ? 18.847 -14.517 -23.228 1.00 93.75 260 GLN A CA 1
ATOM 2059 C C . GLN A 1 260 ? 19.018 -13.023 -23.544 1.00 93.75 260 GLN A C 1
ATOM 2061 O O . GLN A 1 260 ? 19.821 -12.667 -24.406 1.00 93.75 260 GLN A O 1
ATOM 2066 N N . ILE A 1 261 ? 18.316 -12.135 -22.831 1.00 93.44 261 ILE A N 1
ATOM 2067 C CA . ILE A 1 261 ? 18.465 -10.677 -22.997 1.00 93.44 261 ILE A CA 1
ATOM 2068 C C . ILE A 1 261 ? 19.875 -10.237 -22.597 1.00 93.44 261 ILE A C 1
ATOM 2070 O O . ILE A 1 261 ? 20.530 -9.511 -23.343 1.00 93.44 261 ILE A O 1
ATOM 2074 N N . ILE A 1 262 ? 20.357 -10.701 -21.440 1.00 92.88 262 ILE A N 1
ATOM 2075 C CA . ILE A 1 262 ? 21.704 -10.392 -20.942 1.00 92.88 262 ILE A CA 1
ATOM 2076 C C . ILE A 1 262 ? 22.766 -10.878 -21.934 1.00 92.88 262 ILE A C 1
ATOM 2078 O O . ILE A 1 262 ? 23.703 -10.141 -22.238 1.00 92.88 262 ILE A O 1
ATOM 2082 N N . GLU A 1 263 ? 22.631 -12.105 -22.438 1.00 94.31 263 GLU A N 1
ATOM 2083 C CA . GLU A 1 263 ? 23.561 -12.688 -23.405 1.00 94.31 263 GLU A CA 1
ATOM 2084 C C . GLU A 1 263 ? 23.566 -11.918 -24.723 1.00 94.31 263 GLU A C 1
ATOM 2086 O O . GLU A 1 263 ? 24.646 -11.598 -25.224 1.00 94.31 263 GLU A O 1
ATOM 2091 N N . LYS A 1 264 ? 22.387 -11.556 -25.245 1.00 95.69 264 LYS A N 1
ATOM 2092 C CA . LYS A 1 264 ? 22.272 -10.776 -26.480 1.00 95.69 264 LYS A CA 1
ATOM 2093 C C . LYS A 1 264 ? 22.949 -9.414 -26.335 1.00 95.69 264 LYS A C 1
ATOM 2095 O O . LYS A 1 264 ? 23.855 -9.114 -27.110 1.00 95.69 264 LYS A O 1
ATOM 2100 N N . VAL A 1 265 ? 22.618 -8.649 -25.291 1.00 95.00 265 VAL A N 1
ATOM 2101 C CA . VAL A 1 265 ? 23.255 -7.345 -25.027 1.00 95.00 265 VAL A CA 1
ATOM 2102 C C . VAL A 1 265 ? 24.764 -7.492 -24.853 1.00 95.00 265 VAL A C 1
ATOM 2104 O O . VAL A 1 265 ? 25.528 -6.724 -25.425 1.00 95.00 265 VAL A O 1
ATOM 2107 N N . LYS A 1 266 ? 25.227 -8.505 -24.114 1.00 93.94 266 LYS A N 1
ATOM 2108 C CA . LYS A 1 266 ? 26.664 -8.750 -23.940 1.00 93.94 266 LYS A CA 1
ATOM 2109 C C . LYS A 1 266 ? 27.367 -9.085 -25.258 1.00 93.94 266 LYS A C 1
ATOM 2111 O O . LYS A 1 266 ? 28.525 -8.722 -25.425 1.00 93.94 266 LYS A O 1
ATOM 2116 N N . SER A 1 267 ? 26.698 -9.797 -26.162 1.00 94.25 267 SER A N 1
ATOM 2117 C CA . SER A 1 267 ? 27.264 -10.198 -27.454 1.00 94.25 267 SER A CA 1
ATOM 2118 C C . SER A 1 267 ? 27.357 -9.052 -28.466 1.00 94.25 267 SER A C 1
ATOM 2120 O O . SER A 1 267 ? 28.228 -9.076 -29.331 1.00 94.25 267 SER A O 1
ATOM 2122 N N . GLU A 1 268 ? 26.488 -8.048 -28.341 1.00 91.94 268 GLU A N 1
ATOM 2123 C CA . GLU A 1 268 ? 26.420 -6.887 -29.236 1.00 91.94 268 GLU A CA 1
ATOM 2124 C C . GLU A 1 268 ? 27.312 -5.720 -28.774 1.00 91.94 268 GLU A C 1
ATOM 2126 O O . GLU A 1 268 ? 27.472 -4.741 -29.502 1.00 91.94 268 GLU A O 1
ATOM 2131 N N . MET A 1 269 ? 27.914 -5.821 -27.584 1.00 90.31 269 MET A N 1
ATOM 2132 C CA . MET A 1 269 ? 28.687 -4.752 -26.949 1.00 90.31 269 MET A CA 1
ATOM 2133 C C . MET A 1 269 ? 30.183 -5.045 -26.905 1.00 90.31 269 MET A C 1
ATOM 2135 O O . MET A 1 269 ? 30.615 -6.184 -26.723 1.00 90.31 269 MET A O 1
ATOM 2139 N N . ASP A 1 270 ? 30.985 -3.983 -26.985 1.00 92.94 270 ASP A N 1
ATOM 2140 C CA . ASP A 1 270 ? 32.401 -4.060 -26.641 1.00 92.94 270 ASP A CA 1
ATOM 2141 C C . ASP A 1 270 ? 32.621 -4.048 -25.113 1.00 92.94 270 ASP A C 1
ATOM 2143 O O . ASP A 1 270 ? 31.711 -3.829 -24.307 1.00 92.94 270 ASP A O 1
ATOM 2147 N N . GLU A 1 271 ? 33.860 -4.303 -24.687 1.00 91.06 271 GLU A N 1
ATOM 2148 C CA . GLU A 1 271 ? 34.200 -4.384 -23.264 1.00 91.06 271 GLU A CA 1
ATOM 2149 C C . GLU A 1 271 ? 34.020 -3.044 -22.524 1.00 91.06 271 GLU A C 1
ATOM 2151 O O . GLU A 1 271 ? 33.755 -3.035 -21.318 1.00 91.06 271 GLU A O 1
ATOM 2156 N N . ALA A 1 272 ? 34.166 -1.911 -23.217 1.00 91.25 272 ALA A N 1
ATOM 2157 C CA . ALA A 1 272 ? 34.022 -0.590 -22.616 1.00 91.25 272 ALA A CA 1
ATOM 2158 C C . ALA A 1 272 ? 32.543 -0.280 -22.350 1.00 91.25 272 ALA A C 1
ATOM 2160 O O . ALA A 1 272 ? 32.181 0.035 -21.216 1.00 91.25 272 ALA A O 1
ATOM 2161 N N . SER A 1 273 ? 31.684 -0.474 -23.350 1.00 91.19 273 SER A N 1
ATOM 2162 C CA . SER A 1 273 ? 30.232 -0.350 -23.231 1.00 91.19 273 SER A CA 1
ATOM 2163 C C . SER A 1 273 ? 29.660 -1.333 -22.211 1.00 91.19 273 SER A C 1
ATOM 2165 O O . SER A 1 273 ? 28.833 -0.958 -21.381 1.00 91.19 273 SER A O 1
ATOM 2167 N N . TRP A 1 274 ? 30.158 -2.571 -22.167 1.00 92.75 274 TRP A N 1
ATOM 2168 C CA . TRP A 1 274 ? 29.741 -3.527 -21.141 1.00 92.75 274 TRP A CA 1
ATOM 2169 C C . TRP A 1 274 ? 30.060 -3.044 -19.716 1.00 92.75 274 TRP A C 1
ATOM 2171 O O . TRP A 1 274 ? 29.238 -3.184 -18.807 1.00 92.75 274 TRP A O 1
ATOM 2181 N N . LYS A 1 275 ? 31.229 -2.426 -19.500 1.00 90.06 275 LYS A N 1
ATOM 2182 C CA . LYS A 1 275 ? 31.586 -1.825 -18.201 1.00 90.06 275 LYS A CA 1
ATOM 2183 C C . LYS A 1 275 ? 30.678 -0.651 -17.842 1.00 90.06 275 LYS A C 1
ATOM 2185 O O . LYS A 1 275 ? 30.329 -0.507 -16.672 1.00 90.06 275 LYS A O 1
ATOM 2190 N N . GLU A 1 276 ? 30.271 0.161 -18.814 1.00 89.00 276 GLU A N 1
ATOM 2191 C CA . GLU A 1 276 ? 29.312 1.251 -18.590 1.00 89.00 276 GLU A CA 1
ATOM 2192 C C . GLU A 1 276 ? 27.954 0.717 -18.105 1.00 89.00 276 GLU A C 1
ATOM 2194 O O . GLU A 1 276 ? 27.404 1.252 -17.140 1.00 89.00 276 GLU A O 1
ATOM 2199 N N . ILE A 1 277 ? 27.472 -0.394 -18.678 1.00 85.88 277 ILE A N 1
ATOM 2200 C CA . ILE A 1 277 ? 26.255 -1.095 -18.228 1.00 85.88 277 ILE A CA 1
ATOM 2201 C C . ILE A 1 277 ? 26.429 -1.652 -16.810 1.00 85.88 277 ILE A C 1
ATOM 2203 O O . ILE A 1 277 ? 25.573 -1.447 -15.952 1.00 85.88 277 ILE A O 1
ATOM 2207 N N . LEU A 1 278 ? 27.547 -2.326 -16.518 1.00 84.69 278 LEU A N 1
ATOM 2208 C CA . LEU A 1 278 ? 27.811 -2.871 -15.180 1.00 84.69 278 LEU A CA 1
ATOM 2209 C C . LEU A 1 278 ? 27.878 -1.782 -14.105 1.00 84.69 278 LEU A C 1
ATOM 2211 O O . LEU A 1 278 ? 27.447 -2.001 -12.971 1.00 84.69 278 LEU A O 1
ATOM 2215 N N . ASN A 1 279 ? 28.399 -0.607 -14.449 1.00 80.31 279 ASN A N 1
ATOM 2216 C CA . ASN A 1 279 ? 28.472 0.520 -13.530 1.00 80.31 279 ASN A CA 1
ATOM 2217 C C . ASN A 1 279 ? 27.138 1.268 -13.416 1.00 80.31 279 ASN A C 1
ATOM 2219 O O . ASN A 1 279 ? 26.890 1.853 -12.364 1.00 80.31 279 ASN A O 1
ATOM 2223 N N . LEU A 1 280 ? 26.232 1.114 -14.392 1.00 70.50 280 LEU A N 1
ATOM 2224 C CA . LEU A 1 280 ? 25.019 1.919 -14.579 1.00 70.50 280 LEU A CA 1
ATOM 2225 C C . LEU A 1 280 ? 25.352 3.403 -14.760 1.00 70.50 280 LEU A C 1
ATOM 2227 O O . LEU A 1 280 ? 24.844 4.246 -14.027 1.00 70.50 280 LEU A O 1
ATOM 2231 N N . ASN A 1 281 ? 26.247 3.704 -15.703 1.00 75.69 281 ASN A N 1
ATOM 2232 C CA . ASN A 1 281 ? 26.666 5.078 -15.970 1.00 75.69 281 ASN A CA 1
ATOM 2233 C C . ASN A 1 281 ? 25.461 5.937 -16.428 1.00 75.69 281 ASN A C 1
ATOM 2235 O O . ASN A 1 281 ? 24.924 5.663 -17.507 1.00 75.69 281 ASN A O 1
ATOM 2239 N N . PRO A 1 282 ? 25.059 6.974 -15.667 1.00 62.78 282 PRO A N 1
ATOM 2240 C CA . PRO A 1 282 ? 23.872 7.776 -15.965 1.00 62.78 282 PRO A CA 1
ATOM 2241 C C . PRO A 1 282 ? 24.000 8.624 -17.239 1.00 62.78 282 PRO A C 1
ATOM 2243 O O . PRO A 1 282 ? 22.983 8.997 -17.813 1.00 62.78 282 PRO A O 1
ATOM 2246 N N . ASP A 1 283 ? 25.220 8.901 -17.709 1.00 72.62 283 ASP A N 1
ATOM 2247 C CA . ASP A 1 283 ? 25.454 9.693 -18.927 1.00 72.62 283 ASP A CA 1
ATOM 2248 C C . ASP A 1 283 ? 25.268 8.873 -20.216 1.00 72.62 283 ASP A C 1
ATOM 2250 O O . ASP A 1 283 ? 25.195 9.427 -21.314 1.00 72.62 283 ASP A O 1
ATOM 2254 N N . ARG A 1 284 ? 25.248 7.541 -20.095 1.00 76.12 284 ARG A N 1
ATOM 2255 C CA . ARG A 1 284 ? 25.189 6.594 -21.221 1.00 76.12 284 ARG A CA 1
ATOM 2256 C C . ARG A 1 284 ? 23.936 5.736 -21.197 1.00 76.12 284 ARG A C 1
ATOM 2258 O O . ARG A 1 284 ? 23.412 5.427 -22.256 1.00 76.12 284 ARG A O 1
ATOM 2265 N N . VAL A 1 285 ? 23.502 5.303 -20.017 1.00 74.94 285 VAL A N 1
ATOM 2266 C CA . VAL A 1 285 ? 22.374 4.387 -19.841 1.00 74.94 285 VAL A CA 1
ATOM 2267 C C . VAL A 1 285 ? 21.113 5.207 -19.594 1.00 74.94 285 VAL A C 1
ATOM 2269 O O . VAL A 1 285 ? 20.926 5.741 -18.500 1.00 74.94 285 VAL A O 1
ATOM 2272 N N . GLU A 1 286 ? 20.247 5.303 -20.601 1.00 68.62 286 GLU A N 1
ATOM 2273 C CA . GLU A 1 286 ? 19.009 6.068 -20.478 1.00 68.62 286 GLU A CA 1
ATOM 2274 C C . GLU A 1 286 ? 18.013 5.380 -19.523 1.00 68.62 286 GLU A C 1
ATOM 2276 O O . GLU A 1 286 ? 18.015 4.145 -19.390 1.00 68.62 286 GLU A O 1
ATOM 2281 N N . PRO A 1 287 ? 17.149 6.163 -18.847 1.00 59.31 287 PRO A N 1
ATOM 2282 C CA . PRO A 1 287 ? 15.993 5.632 -18.132 1.00 59.31 287 PRO A CA 1
ATOM 2283 C C . PRO A 1 287 ? 15.163 4.706 -19.028 1.00 59.31 287 PRO A C 1
ATOM 2285 O O . PRO A 1 287 ? 15.032 4.948 -20.221 1.00 59.31 287 PRO A O 1
ATOM 2288 N N . ASP A 1 288 ? 14.625 3.634 -18.448 1.00 60.31 288 ASP A N 1
ATOM 2289 C CA . ASP A 1 288 ? 13.802 2.619 -19.126 1.00 60.31 288 ASP A CA 1
ATOM 2290 C C . ASP A 1 288 ? 14.474 1.837 -20.270 1.00 60.31 288 ASP A C 1
ATOM 2292 O O . ASP A 1 288 ? 13.830 0.991 -20.889 1.00 60.31 288 ASP A O 1
ATOM 2296 N N . SER A 1 289 ? 15.773 2.038 -20.511 1.00 78.62 289 SER A N 1
ATOM 2297 C CA . SER A 1 289 ? 16.510 1.337 -21.565 1.00 78.62 289 SER A CA 1
ATOM 2298 C C . SER A 1 289 ? 16.747 -0.152 -21.274 1.00 78.62 289 SER A C 1
ATOM 2300 O O . SER A 1 289 ? 16.801 -0.603 -20.121 1.00 78.62 289 SER A O 1
ATOM 2302 N N . VAL A 1 290 ? 16.979 -0.932 -22.335 1.00 85.00 290 VAL A N 1
ATOM 2303 C CA . VAL A 1 290 ? 17.386 -2.347 -22.232 1.00 85.00 290 VAL A CA 1
ATOM 2304 C C . VAL A 1 290 ? 18.675 -2.503 -21.406 1.00 85.00 290 VAL A C 1
ATOM 2306 O O . VAL A 1 290 ? 18.780 -3.401 -20.566 1.00 85.00 290 VAL A O 1
ATOM 2309 N N . SER A 1 291 ? 19.649 -1.610 -21.583 1.00 85.19 291 SER A N 1
ATOM 2310 C CA . SER A 1 291 ? 20.916 -1.599 -20.843 1.00 85.19 291 SER A CA 1
ATOM 2311 C C . SER A 1 291 ? 20.719 -1.359 -19.347 1.00 85.19 291 SER A C 1
ATOM 2313 O O . SER A 1 291 ? 21.362 -2.027 -18.530 1.00 85.19 291 SER A O 1
ATOM 2315 N N . LEU A 1 292 ? 19.802 -0.462 -18.965 1.00 80.69 292 LEU A N 1
ATOM 2316 C CA . LEU A 1 292 ? 19.452 -0.253 -17.560 1.00 80.69 292 LEU A CA 1
ATOM 2317 C C . LEU A 1 292 ? 18.885 -1.549 -16.962 1.00 80.69 292 LEU A C 1
ATOM 2319 O O . LEU A 1 292 ? 19.258 -1.929 -15.847 1.00 80.69 292 LEU A O 1
ATOM 2323 N N . TYR A 1 293 ? 18.052 -2.267 -17.734 1.00 82.31 293 TYR A N 1
ATOM 2324 C CA . TYR A 1 293 ? 17.445 -3.532 -17.310 1.00 82.31 293 TYR A CA 1
ATOM 2325 C C . TYR A 1 293 ? 18.512 -4.584 -17.022 1.00 82.31 293 TYR A C 1
ATOM 2327 O O . TYR A 1 293 ? 18.584 -5.134 -15.919 1.00 82.31 293 TYR A O 1
ATOM 2335 N N . VAL A 1 294 ? 19.403 -4.803 -17.987 1.00 86.31 294 VAL A N 1
ATOM 2336 C CA . VAL A 1 294 ? 20.505 -5.765 -17.883 1.00 86.31 294 VAL A CA 1
ATOM 2337 C C . VAL A 1 294 ? 21.430 -5.456 -16.705 1.00 86.31 294 VAL A C 1
ATOM 2339 O O . VAL A 1 294 ? 21.701 -6.342 -15.888 1.00 86.31 294 VAL A O 1
ATOM 2342 N N . GLY A 1 295 ? 21.900 -4.213 -16.576 1.00 79.56 295 GLY A N 1
ATOM 2343 C CA . GLY A 1 295 ? 22.841 -3.839 -15.517 1.00 79.56 295 GLY A CA 1
ATOM 2344 C C . GLY A 1 295 ? 22.257 -4.030 -14.114 1.00 79.56 295 GLY A C 1
ATOM 2345 O O . GLY A 1 295 ? 22.942 -4.489 -13.196 1.00 79.56 295 GLY A O 1
ATOM 2346 N N . TYR A 1 296 ? 20.964 -3.759 -13.947 1.00 73.44 296 TYR A N 1
ATOM 2347 C CA . TYR A 1 296 ? 20.262 -4.000 -12.693 1.00 73.44 296 TYR A CA 1
ATOM 2348 C C . TYR A 1 296 ? 20.124 -5.495 -12.367 1.00 73.44 296 TYR A C 1
ATOM 2350 O O . TYR A 1 296 ? 20.443 -5.902 -11.246 1.00 73.44 296 TYR A O 1
ATOM 2358 N N . MET A 1 297 ? 19.718 -6.326 -13.335 1.00 75.50 297 MET A N 1
ATOM 2359 C CA . MET A 1 297 ? 19.571 -7.775 -13.126 1.00 75.50 297 MET A CA 1
ATOM 2360 C C . MET A 1 297 ? 20.902 -8.434 -12.737 1.00 75.50 297 MET A C 1
ATOM 2362 O O . MET A 1 297 ? 20.941 -9.322 -11.883 1.00 75.50 297 MET A O 1
ATOM 2366 N N . LEU A 1 298 ? 22.017 -7.947 -13.285 1.00 78.56 298 LEU A N 1
ATOM 2367 C CA . LEU A 1 298 ? 23.358 -8.407 -12.919 1.00 78.56 298 LEU A CA 1
ATOM 2368 C C . LEU A 1 298 ? 23.773 -7.977 -11.504 1.00 78.56 298 LEU A C 1
ATOM 2370 O O . LEU A 1 298 ? 24.371 -8.776 -10.781 1.00 78.56 298 LEU A O 1
ATOM 2374 N N . LYS A 1 299 ? 23.434 -6.754 -11.075 1.00 72.50 299 LYS A N 1
ATOM 2375 C CA . LYS A 1 299 ? 23.725 -6.277 -9.710 1.00 72.50 299 LYS A CA 1
ATOM 2376 C C . LYS A 1 299 ? 22.907 -7.008 -8.641 1.00 72.50 299 LYS A C 1
ATOM 2378 O O . LYS A 1 299 ? 23.430 -7.246 -7.553 1.00 72.50 299 LYS A O 1
ATOM 2383 N N . LEU A 1 300 ? 21.665 -7.403 -8.936 1.00 57.28 300 LEU A N 1
ATOM 2384 C CA . LEU A 1 300 ? 20.850 -8.214 -8.022 1.00 57.28 300 LEU A CA 1
ATOM 2385 C C . LEU A 1 300 ? 21.488 -9.584 -7.730 1.00 57.28 300 LEU A C 1
ATOM 2387 O O . LEU A 1 300 ? 21.499 -10.025 -6.582 1.00 57.28 300 LEU A O 1
ATOM 2391 N N . ASN A 1 301 ? 22.081 -10.223 -8.742 1.00 53.12 301 ASN A N 1
ATOM 2392 C CA . ASN A 1 301 ? 22.695 -11.550 -8.610 1.00 53.12 301 ASN A CA 1
ATOM 2393 C C . ASN A 1 301 ? 24.025 -11.558 -7.835 1.00 53.12 301 ASN A 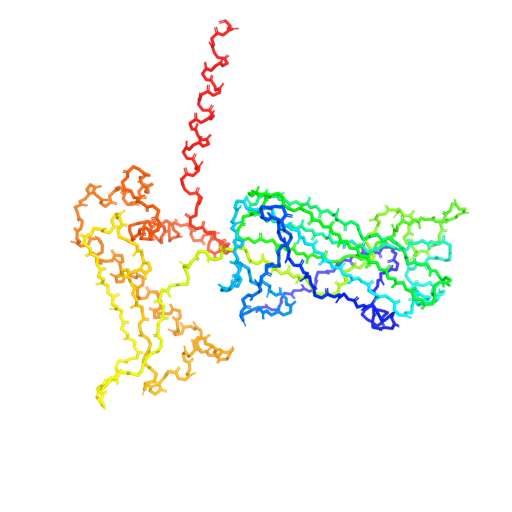C 1
ATOM 2395 O O . ASN A 1 301 ? 24.436 -12.603 -7.336 1.00 53.12 301 ASN A O 1
ATOM 2399 N N . GLN A 1 302 ? 24.696 -10.412 -7.692 1.00 49.12 302 GLN A N 1
ATOM 2400 C CA . GLN A 1 302 ? 25.958 -10.299 -6.947 1.00 49.12 302 GLN A CA 1
ATOM 2401 C C . GLN A 1 302 ? 25.759 -10.125 -5.430 1.00 49.12 302 GLN A C 1
ATOM 2403 O O . GLN A 1 302 ? 26.738 -10.085 -4.688 1.00 49.12 302 GLN A O 1
ATOM 2408 N N . ASN A 1 303 ? 24.515 -10.013 -4.948 1.00 40.12 303 ASN A N 1
ATOM 2409 C CA . ASN A 1 303 ? 24.217 -9.811 -3.529 1.00 40.12 303 ASN A CA 1
ATOM 2410 C C . ASN A 1 303 ? 22.947 -10.590 -3.107 1.00 40.12 303 ASN A C 1
ATOM 2412 O O . ASN A 1 303 ? 21.889 -9.990 -2.889 1.00 40.12 303 ASN A O 1
ATOM 2416 N N . PRO A 1 304 ? 23.025 -11.934 -3.006 1.00 37.47 304 PRO A N 1
ATOM 2417 C CA . PRO A 1 304 ? 21.864 -12.802 -2.789 1.00 37.47 304 PRO A CA 1
ATOM 2418 C C . PRO A 1 304 ? 21.134 -12.545 -1.457 1.00 37.47 304 PRO A C 1
ATOM 2420 O O . PRO A 1 304 ? 19.927 -12.757 -1.373 1.00 37.47 304 PRO A O 1
ATOM 2423 N N . ASP A 1 305 ? 21.802 -11.973 -0.448 1.00 37.41 305 ASP A N 1
ATOM 2424 C CA . ASP A 1 305 ? 21.180 -11.580 0.830 1.00 37.41 305 ASP A CA 1
ATOM 2425 C C . ASP A 1 305 ? 20.184 -10.407 0.700 1.00 37.41 305 ASP A C 1
ATOM 2427 O O . ASP A 1 305 ? 19.434 -10.101 1.631 1.00 37.41 305 ASP A O 1
ATOM 2431 N N . ARG A 1 306 ? 20.123 -9.751 -0.469 1.00 36.50 306 ARG A N 1
ATOM 2432 C CA . ARG A 1 306 ? 19.110 -8.734 -0.802 1.00 36.50 306 ARG A CA 1
ATOM 2433 C C . ARG A 1 306 ? 17.891 -9.294 -1.539 1.00 36.50 306 ARG A C 1
ATOM 2435 O O . ARG A 1 306 ? 16.897 -8.584 -1.660 1.00 36.50 306 ARG A O 1
ATOM 2442 N N . VAL A 1 307 ? 17.910 -10.562 -1.958 1.00 37.00 307 VAL A N 1
ATOM 2443 C CA . VAL A 1 307 ? 16.825 -11.208 -2.730 1.00 37.00 307 VAL A CA 1
ATOM 2444 C C . VAL A 1 307 ? 15.530 -11.344 -1.909 1.00 37.00 307 VAL A C 1
ATOM 2446 O O . VAL A 1 307 ? 14.438 -11.395 -2.466 1.00 37.00 307 VAL A O 1
ATOM 2449 N N . GLY A 1 308 ? 15.616 -11.276 -0.575 1.00 29.55 308 GLY A N 1
ATOM 2450 C CA . GLY A 1 308 ? 14.453 -11.222 0.321 1.00 29.55 308 GLY A CA 1
ATOM 2451 C C . GLY A 1 308 ? 13.729 -9.869 0.391 1.00 29.55 308 GLY A C 1
ATOM 2452 O O . GLY A 1 308 ? 12.753 -9.746 1.130 1.00 29.55 308 GLY A O 1
ATOM 2453 N N . LYS A 1 309 ? 14.188 -8.835 -0.326 1.00 30.03 309 LYS A N 1
ATOM 2454 C CA . LYS A 1 309 ? 13.541 -7.517 -0.372 1.00 30.03 309 LYS A CA 1
ATOM 2455 C C . LYS A 1 309 ? 13.540 -7.007 -1.808 1.00 30.03 309 LYS A C 1
ATOM 2457 O O . LYS A 1 309 ? 14.551 -6.501 -2.282 1.00 30.03 309 LYS A O 1
ATOM 2462 N N . GLN A 1 310 ? 12.391 -7.118 -2.477 1.00 33.59 310 GLN A N 1
ATOM 2463 C CA . GLN A 1 310 ? 12.122 -6.438 -3.744 1.00 33.59 310 GLN A CA 1
ATOM 2464 C C . GLN A 1 310 ? 12.557 -4.966 -3.634 1.00 33.59 310 GLN A C 1
ATOM 2466 O O . GLN A 1 310 ? 12.007 -4.202 -2.841 1.00 33.59 310 GLN A O 1
ATOM 2471 N N . GLN A 1 311 ? 13.592 -4.589 -4.383 1.00 31.47 311 GLN A N 1
ATOM 2472 C CA . GLN A 1 311 ? 14.116 -3.228 -4.444 1.00 31.47 311 GLN A CA 1
ATOM 2473 C C . GLN A 1 311 ? 14.016 -2.736 -5.874 1.00 31.47 311 GLN A C 1
ATOM 2475 O O . GLN A 1 311 ? 14.882 -3.037 -6.678 1.00 31.47 311 GLN A O 1
ATOM 2480 N N . SER A 1 312 ? 12.980 -1.964 -6.170 1.00 34.16 312 SER A N 1
ATOM 2481 C CA . SER A 1 312 ? 12.733 -1.312 -7.453 1.00 34.16 312 SER A CA 1
ATOM 2482 C C . SER A 1 312 ? 13.966 -0.571 -8.007 1.00 34.16 312 SER A C 1
ATOM 2484 O O . SER A 1 312 ? 14.718 0.087 -7.284 1.00 34.16 312 SER A O 1
ATOM 2486 N N . PHE A 1 313 ? 14.085 -0.633 -9.327 1.00 35.31 313 PHE A N 1
ATOM 2487 C CA . PHE A 1 313 ? 15.101 -0.158 -10.274 1.00 35.31 313 PHE A CA 1
ATOM 2488 C C . PHE A 1 313 ? 15.694 1.265 -10.120 1.00 35.31 313 PHE A C 1
ATOM 2490 O O . PHE A 1 313 ? 16.727 1.569 -10.704 1.00 35.31 313 PHE A O 1
ATOM 2497 N N . ARG A 1 314 ? 15.112 2.157 -9.307 1.00 33.62 314 ARG A N 1
ATOM 2498 C CA . ARG A 1 314 ? 15.499 3.589 -9.250 1.00 33.62 314 ARG A CA 1
ATOM 2499 C C . ARG A 1 314 ? 16.580 3.968 -8.224 1.00 33.62 314 ARG A C 1
ATOM 2501 O O . ARG A 1 314 ? 16.922 5.141 -8.115 1.00 33.62 314 ARG A O 1
ATOM 2508 N N . MET A 1 315 ? 17.128 3.036 -7.440 1.00 31.94 315 MET A N 1
ATOM 2509 C CA . MET A 1 315 ? 18.048 3.410 -6.346 1.00 31.94 315 MET A CA 1
ATOM 2510 C C . MET A 1 315 ? 19.487 3.758 -6.759 1.00 31.94 315 MET A C 1
ATOM 2512 O O . MET A 1 315 ? 20.239 4.222 -5.905 1.00 31.94 315 MET A O 1
ATOM 2516 N N . LEU A 1 316 ? 19.889 3.573 -8.019 1.00 34.66 316 LEU A N 1
ATOM 2517 C CA . LEU A 1 316 ? 21.295 3.759 -8.408 1.00 34.66 316 LEU A CA 1
ATOM 2518 C C . LEU A 1 316 ? 21.612 5.126 -9.028 1.00 34.66 316 LEU A C 1
ATOM 2520 O O . LEU A 1 316 ? 22.731 5.588 -8.850 1.00 34.66 316 LEU A O 1
ATOM 2524 N N . VAL A 1 317 ? 20.632 5.841 -9.590 1.00 35.66 317 VAL A N 1
ATOM 2525 C CA . VAL A 1 317 ? 20.854 7.213 -10.096 1.00 35.66 317 VAL A CA 1
ATOM 2526 C C . VAL A 1 317 ? 20.978 8.233 -8.947 1.00 35.66 317 VAL A C 1
ATOM 2528 O O . VAL A 1 317 ? 21.777 9.159 -9.012 1.00 35.66 317 VAL A O 1
ATOM 2531 N N . ASN A 1 318 ? 20.291 8.017 -7.817 1.00 36.59 318 ASN A N 1
ATOM 2532 C CA . ASN A 1 318 ? 20.342 8.943 -6.671 1.00 36.59 318 ASN A CA 1
ATOM 2533 C C . ASN A 1 318 ? 21.544 8.743 -5.729 1.00 36.59 318 ASN A C 1
ATOM 2535 O O . ASN A 1 318 ? 21.784 9.585 -4.861 1.00 36.59 318 ASN A O 1
ATOM 2539 N N . ALA A 1 319 ? 22.280 7.633 -5.836 1.00 35.19 319 ALA A N 1
ATOM 2540 C CA . ALA A 1 319 ? 23.388 7.347 -4.924 1.00 35.19 319 ALA A CA 1
ATOM 2541 C C . ALA A 1 319 ? 24.611 8.238 -5.210 1.00 35.19 319 ALA A C 1
ATOM 2543 O O . ALA A 1 319 ? 25.227 8.734 -4.265 1.00 35.19 319 ALA A O 1
ATOM 2544 N N . GLU A 1 320 ? 24.901 8.525 -6.483 1.00 37.47 320 GLU A N 1
ATOM 2545 C CA . GLU A 1 320 ? 25.976 9.447 -6.874 1.00 37.47 320 GLU A CA 1
ATOM 2546 C C . GLU A 1 320 ? 25.609 10.917 -6.622 1.00 37.47 320 GLU A C 1
ATOM 2548 O O . GLU A 1 320 ? 26.457 11.675 -6.156 1.00 37.47 320 GLU A O 1
ATOM 2553 N N . GLU A 1 321 ? 24.343 11.328 -6.784 1.00 38.09 321 GLU A N 1
ATOM 2554 C CA . GLU A 1 321 ? 23.902 12.680 -6.393 1.00 38.09 321 GLU A CA 1
ATOM 2555 C C . GLU A 1 321 ? 23.971 12.912 -4.873 1.00 38.09 321 GLU A C 1
ATOM 2557 O O . GLU A 1 321 ? 24.336 14.000 -4.419 1.00 38.09 321 GLU A O 1
ATOM 2562 N N . LEU A 1 322 ? 23.671 11.893 -4.060 1.00 37.28 322 LEU A N 1
ATOM 2563 C CA . LEU A 1 322 ? 23.798 11.969 -2.599 1.00 37.28 322 LEU A CA 1
ATOM 2564 C C . LEU A 1 322 ? 25.261 11.944 -2.132 1.00 37.28 322 LEU A C 1
ATOM 2566 O O . LEU A 1 322 ? 25.582 12.540 -1.099 1.00 37.28 322 LEU A O 1
ATOM 2570 N N . GLN A 1 323 ? 26.149 11.295 -2.888 1.00 40.75 323 GLN A N 1
ATOM 2571 C CA . GLN A 1 323 ? 27.583 11.267 -2.608 1.00 40.75 323 GLN A CA 1
ATOM 2572 C C . GLN A 1 323 ? 28.261 12.582 -3.034 1.00 40.75 323 GLN A C 1
ATOM 2574 O O . GLN A 1 323 ? 28.964 13.184 -2.222 1.00 40.75 323 GLN A O 1
ATOM 2579 N N . ASN A 1 324 ? 27.913 13.129 -4.204 1.00 43.00 324 ASN A N 1
ATOM 2580 C CA . ASN A 1 324 ? 28.372 14.445 -4.665 1.00 43.00 324 ASN A CA 1
ATOM 2581 C C . ASN A 1 324 ? 27.859 15.597 -3.780 1.00 43.00 324 ASN A C 1
ATOM 2583 O O . ASN A 1 324 ? 28.607 16.533 -3.490 1.00 43.00 324 ASN A O 1
ATOM 2587 N N . ARG A 1 325 ? 26.626 15.521 -3.250 1.00 39.78 325 ARG A N 1
ATOM 2588 C CA . ARG A 1 325 ? 26.123 16.499 -2.261 1.00 39.78 325 ARG A CA 1
ATOM 2589 C C . ARG A 1 325 ? 26.833 16.403 -0.906 1.00 39.78 325 ARG A C 1
ATOM 2591 O O . ARG A 1 325 ? 27.039 17.426 -0.255 1.00 39.78 325 ARG A O 1
ATOM 2598 N N . ARG A 1 326 ? 27.252 15.205 -0.480 1.00 38.19 326 ARG A N 1
ATOM 2599 C CA . ARG A 1 326 ? 28.062 15.023 0.741 1.00 38.19 326 ARG A CA 1
ATOM 2600 C C . ARG A 1 326 ? 29.487 15.551 0.583 1.00 38.19 326 ARG A C 1
ATOM 2602 O O . ARG A 1 326 ? 30.021 16.122 1.532 1.00 38.19 326 ARG A O 1
ATOM 2609 N N . GLU A 1 327 ? 30.090 15.407 -0.591 1.00 44.78 327 GLU A N 1
ATOM 2610 C CA . GLU A 1 327 ? 31.435 15.925 -0.862 1.00 44.78 327 GLU A CA 1
ATOM 2611 C C . GLU A 1 327 ? 31.450 17.453 -1.016 1.00 44.78 327 GLU A C 1
ATOM 2613 O O . GLU A 1 327 ? 32.332 18.111 -0.460 1.00 44.78 327 GLU A O 1
ATOM 2618 N N . GLN A 1 328 ? 30.420 18.046 -1.632 1.00 45.41 328 GLN A N 1
ATOM 2619 C CA . GLN A 1 328 ? 30.270 19.506 -1.699 1.00 45.41 328 GLN A CA 1
ATOM 2620 C C . GLN A 1 328 ? 30.014 20.149 -0.324 1.00 45.41 328 GLN A C 1
ATOM 2622 O O . GLN A 1 328 ? 30.608 21.186 -0.029 1.00 45.41 328 GLN A O 1
ATOM 2627 N N . CYS A 1 329 ? 29.229 19.517 0.562 1.00 38.34 329 CYS A N 1
ATOM 2628 C CA . CYS A 1 329 ? 29.066 19.991 1.945 1.00 38.34 329 CYS A CA 1
ATOM 2629 C C . CYS A 1 329 ? 30.350 19.869 2.788 1.00 38.34 329 CYS A C 1
ATOM 2631 O O . CYS A 1 329 ? 30.582 20.691 3.670 1.00 38.34 329 CYS A O 1
ATOM 2633 N N . ASN A 1 330 ? 31.214 18.884 2.526 1.00 39.38 330 ASN A N 1
ATOM 2634 C CA . ASN A 1 330 ? 32.476 18.732 3.262 1.00 39.38 330 ASN A CA 1
ATOM 2635 C C . ASN A 1 330 ? 33.584 19.681 2.768 1.00 39.38 330 ASN A C 1
ATOM 2637 O O . ASN A 1 330 ? 34.486 20.025 3.535 1.00 39.38 330 ASN A O 1
ATOM 2641 N N . LEU A 1 331 ? 33.511 20.145 1.518 1.00 42.69 331 LEU A N 1
ATOM 2642 C CA . LEU A 1 331 ? 34.426 21.150 0.965 1.00 42.69 331 LEU A CA 1
ATOM 2643 C C . LEU A 1 331 ? 34.078 22.582 1.405 1.00 42.69 331 LEU A C 1
ATOM 2645 O O . LEU A 1 331 ? 34.987 23.401 1.542 1.00 42.69 331 LEU A O 1
ATOM 2649 N N . SER A 1 332 ? 32.807 22.882 1.698 1.00 40.19 332 SER A N 1
ATOM 2650 C CA . SER A 1 332 ? 32.404 24.185 2.252 1.00 40.19 332 SER A CA 1
ATOM 2651 C C . SER A 1 332 ? 32.770 24.362 3.731 1.00 40.19 332 SER A C 1
ATOM 2653 O O . SER A 1 332 ? 32.952 25.488 4.170 1.00 40.19 332 SER A O 1
ATOM 2655 N N . PHE A 1 333 ? 32.950 23.275 4.492 1.00 37.97 333 PHE A N 1
ATOM 2656 C CA . PHE A 1 333 ? 33.335 23.330 5.914 1.00 37.97 333 PHE A CA 1
ATOM 2657 C C . PHE A 1 333 ? 34.852 23.408 6.172 1.00 37.97 333 PHE A C 1
ATOM 2659 O O . PHE A 1 333 ? 35.265 23.561 7.317 1.00 37.97 333 PHE A O 1
ATOM 2666 N N . ARG A 1 334 ? 35.697 23.317 5.135 1.00 41.59 334 ARG A N 1
ATOM 2667 C CA . ARG A 1 334 ? 37.169 23.395 5.257 1.00 41.59 334 ARG A CA 1
ATOM 2668 C C . ARG A 1 334 ? 37.780 24.734 4.831 1.00 41.59 334 ARG A C 1
ATOM 2670 O O . ARG A 1 334 ? 39.001 24.849 4.833 1.00 41.59 334 ARG A O 1
ATOM 2677 N N . LYS A 1 335 ? 36.970 25.728 4.448 1.00 43.19 335 LYS A N 1
ATOM 2678 C CA . LYS A 1 335 ? 37.464 27.056 4.034 1.00 43.19 335 LYS A CA 1
ATOM 2679 C C . LYS A 1 335 ? 37.389 28.147 5.108 1.00 43.19 335 LYS A C 1
ATOM 2681 O O . LYS A 1 335 ? 37.954 29.205 4.868 1.00 43.19 335 LYS A O 1
ATOM 2686 N N . ASP A 1 336 ? 36.811 27.866 6.278 1.00 47.12 336 ASP A N 1
ATOM 2687 C CA . ASP A 1 336 ? 36.659 28.840 7.374 1.00 47.12 336 ASP A CA 1
ATOM 2688 C C . ASP A 1 336 ? 37.345 28.405 8.692 1.00 47.12 336 ASP A C 1
ATOM 2690 O O . ASP A 1 336 ? 36.834 28.654 9.785 1.00 47.12 336 ASP A O 1
ATOM 2694 N N . THR A 1 337 ? 38.520 27.771 8.606 1.00 43.47 337 THR A N 1
ATOM 2695 C CA . THR A 1 337 ? 39.441 27.587 9.752 1.00 43.47 337 THR A CA 1
ATOM 2696 C C . THR A 1 337 ? 40.856 27.974 9.397 1.00 43.47 337 THR A C 1
ATOM 2698 O O . THR A 1 337 ? 41.320 27.490 8.338 1.00 43.47 337 THR A O 1
#

Sequence (337 aa):
MTGMPDVSFSFYKQLSPVLLDRSGIILTEPEFEFEKEGKILKISKSKKSTDDMIELPGADSEWTKDDEICVSCKCTVSKPNVFFDKKSGIAGPGTELGVAAVISSIKTSLRRTIHFDGSISEMQERSELAFSFRIPPKTVLDSFTMRFILYLKKTREDSVLPGYADMEGTVLAHVGVPITVMLDKEPNDFPTRVIPFESSKSHLLWKLETEWTDPFKDSFNDSVCLFLNSNHQRFESLNPERKSGDRWALSEIYAEAILQIIEKVKSEMDEASWKEILNLNPDRVEPDSVSLYVGYMLKLNQNPDRVGKQQSFRMLVNAEELQNRREQCNLSFRKDT

Secondary structure (DSSP, 8-state):
--PPP-----SS----HHHHHHHTEEEPPPEEEEEETTEEEE-PPPTT-BTTEEEES-TT----TTSPEEEEEEEEES-GGGGG-TTT-SS-TT-EEEEEEEEEETTTTEEEEEEPBS-B-TT-S-EEEEEEEEE-TTSS-SEEEEEEEEEEEE--TT-PPTTS--STT-EEEEEEEEEEEEE---S-S--EEEE--S-TT---SEEEEE--S-TTTSBHHHHEEEEEETTSTTHHHH-TT-TTS-HHHHHHHHHHHHHHHHHHHHHHS-HHHHHHHHHT-TTTS-TTBHHHHHHHHHHHHT-GGGTTS---GGGTHHHHHHHHHHHHHHHHTTS--

Foldseek 3Di:
DDDDPPDDDDQAAFDDPVLLVVQPKDKDDKWKWWDDPNDIGTQPWAPPADPQETETRHPPGPDDLQIKIKIKMKIKGQALQSLDPPPRHQAHAPWKKWKWKWKAAPVLRDTDIGTWPWIRHNPDNMTMTMDIDIDHRPSHDQKIKIWMFMFGQGADPPDDDRRHDHDHRHTRDTRDHIHMYGYDPPPPPQAEEEDADPDPPPLDQKDKAADDDALLPDANNVGIYIYGHPPHPLCVLQPPPDPRHDVPVVVVVVVVNLVVLLVVVVVVDDPVVLVCLLLVPPVRRDPRGSSLSNNVVVVCVVCVVCVVPDDDSPPRVVVVVVVVVVVVVVVVVPPPD